Protein AF-A0A9W5TDX6-F1 (afdb_monomer_lite)

pLDDT: mean 72.33, std 21.01, range [27.22, 95.5]

Radius of gyration: 21.96 Å; chains: 1; bounding box: 60×48×50 Å

Organism: Babesia ovis (NCBI:txid5869)

Sequence (246 aa):
MTIFYPKSDKFLVGDTVKELEYADAVGKDVVVIIFTNGHVVGPQLAYNEAFDARRNGVRLFVVNRGGKSENFWTQLLGCHYSTCPNYISARTINPIVYLDLLVSRIVSKSARDAVCLEKWTEYVPNQVPSDVKIMTSTLESFKTLVKESIDERNNRGRTCDEQLKNVQSRQIMCYKEGCNPTVYSRTTFPELLSKKSDAQSGTSDNVREATGAEEDRNEREESLPADSEQAEKYLRDLEAKLDVVS

Structure (mmCIF, N/CA/C/O backbone):
data_AF-A0A9W5TDX6-F1
#
_entry.id   AF-A0A9W5TDX6-F1
#
loop_
_atom_site.group_PDB
_atom_site.id
_atom_site.type_symbol
_atom_site.label_atom_id
_atom_site.label_alt_id
_atom_site.label_comp_id
_atom_site.label_asym_id
_atom_site.label_entity_id
_atom_site.label_seq_id
_atom_site.pdbx_PDB_ins_code
_atom_site.Cartn_x
_atom_site.Cartn_y
_atom_site.Cartn_z
_atom_site.occupancy
_atom_site.B_iso_or_equiv
_atom_site.auth_seq_id
_atom_site.auth_comp_id
_atom_site.auth_asym_id
_atom_site.auth_atom_id
_atom_site.pdbx_PDB_model_num
ATOM 1 N N . MET A 1 1 ? -4.521 8.224 -14.334 1.00 44.94 1 MET A N 1
ATOM 2 C CA . MET A 1 1 ? -3.601 7.076 -14.454 1.00 44.94 1 MET A CA 1
ATOM 3 C C . MET A 1 1 ? -4.479 5.867 -14.674 1.00 44.94 1 MET A C 1
ATOM 5 O O . MET A 1 1 ? -5.220 5.531 -13.765 1.00 44.94 1 MET A O 1
ATOM 9 N N . THR A 1 2 ? -4.477 5.305 -15.877 1.00 40.41 2 THR A N 1
ATOM 10 C CA . THR A 1 2 ? -5.228 4.082 -16.186 1.00 40.41 2 THR A CA 1
ATOM 11 C C . THR A 1 2 ? -4.202 2.972 -16.285 1.00 40.41 2 THR A C 1
ATOM 13 O O . THR A 1 2 ? -3.283 3.078 -17.097 1.00 40.41 2 THR A O 1
ATOM 16 N N . ILE A 1 3 ? -4.287 1.968 -15.417 1.00 51.25 3 ILE A N 1
ATOM 17 C CA . ILE A 1 3 ? -3.327 0.869 -15.420 1.00 51.25 3 ILE A CA 1
ATOM 18 C C . ILE A 1 3 ? -3.892 -0.231 -16.321 1.00 51.25 3 ILE A C 1
ATOM 20 O O . ILE A 1 3 ? -4.970 -0.759 -16.071 1.00 51.25 3 ILE A O 1
ATOM 24 N N . PHE A 1 4 ? -3.186 -0.550 -17.407 1.00 53.44 4 PHE A N 1
ATOM 25 C CA . PHE A 1 4 ? -3.556 -1.658 -18.288 1.00 53.44 4 PHE A CA 1
ATOM 26 C C . PHE A 1 4 ? -2.935 -2.950 -17.756 1.00 53.44 4 PHE A C 1
ATOM 28 O O . PHE A 1 4 ? -1.723 -3.144 -17.833 1.00 53.44 4 PHE A O 1
ATOM 35 N N . TYR A 1 5 ? -3.769 -3.830 -17.203 1.00 54.12 5 TYR A N 1
ATOM 36 C CA . TYR A 1 5 ? -3.339 -5.133 -16.705 1.00 54.12 5 TYR A CA 1
ATOM 37 C C . TYR A 1 5 ? -3.540 -6.226 -17.763 1.00 54.12 5 TYR A C 1
ATOM 39 O O . TYR A 1 5 ? -4.615 -6.298 -18.368 1.00 54.12 5 TYR A O 1
ATOM 47 N N . PRO A 1 6 ? -2.572 -7.138 -17.962 1.00 58.53 6 PRO A N 1
ATOM 48 C CA . PRO A 1 6 ? -2.839 -8.389 -18.661 1.00 58.53 6 PRO A CA 1
ATOM 49 C C . PRO A 1 6 ? -3.927 -9.162 -17.897 1.00 58.53 6 PRO A C 1
ATOM 51 O O . PRO A 1 6 ? -3.806 -9.333 -16.685 1.00 58.53 6 PRO A O 1
ATOM 54 N N . LYS A 1 7 ? -4.969 -9.653 -18.589 1.00 64.19 7 LYS A N 1
ATOM 55 C CA . LYS A 1 7 ? -6.131 -10.337 -17.971 1.00 64.19 7 LYS A CA 1
ATOM 56 C C . LYS A 1 7 ? -6.903 -9.447 -16.980 1.00 64.19 7 LYS A C 1
ATOM 58 O O . LYS A 1 7 ? -7.262 -9.887 -15.887 1.00 64.19 7 LYS A O 1
ATOM 63 N N . SER A 1 8 ? -7.129 -8.185 -17.351 1.00 63.88 8 SER A N 1
ATOM 64 C CA . SER A 1 8 ? -7.875 -7.205 -16.547 1.00 63.88 8 SER A CA 1
ATOM 65 C C . SER A 1 8 ? -9.280 -7.675 -16.148 1.00 63.88 8 SER A C 1
ATOM 67 O O . SER A 1 8 ? -9.777 -7.280 -15.099 1.00 63.88 8 SER A O 1
ATOM 69 N N . ASP A 1 9 ? -9.888 -8.574 -16.923 1.00 71.50 9 ASP A N 1
ATOM 70 C CA . ASP A 1 9 ? -11.174 -9.223 -16.649 1.00 71.50 9 ASP A CA 1
ATOM 71 C C . ASP A 1 9 ? -11.176 -10.082 -15.375 1.00 71.50 9 ASP A C 1
ATOM 73 O O . ASP A 1 9 ? -12.228 -10.319 -14.784 1.00 71.50 9 ASP A O 1
ATOM 77 N N . LYS A 1 10 ? -10.002 -10.542 -14.931 1.00 75.06 10 LYS A N 1
ATOM 78 C CA . LYS A 1 10 ? -9.846 -11.382 -13.735 1.00 75.06 10 LYS A CA 1
ATOM 79 C C . LYS A 1 10 ? -9.486 -10.593 -12.479 1.00 75.06 10 LYS A C 1
ATOM 81 O O . LYS A 1 10 ? -9.377 -11.191 -11.409 1.00 75.06 10 LYS A O 1
ATOM 86 N N . PHE A 1 11 ? -9.274 -9.283 -12.595 1.00 77.75 11 PHE A N 1
ATOM 87 C CA . PHE A 1 11 ? -8.942 -8.442 -11.452 1.00 77.75 11 PHE A CA 1
ATOM 88 C C . PHE A 1 11 ? -10.180 -8.206 -10.589 1.00 77.75 11 PHE A C 1
ATOM 90 O O . PHE A 1 11 ? -11.252 -7.845 -11.071 1.00 77.75 11 PHE A O 1
ATOM 97 N N . LEU A 1 12 ? -10.015 -8.374 -9.281 1.00 76.25 12 LEU A N 1
ATOM 98 C CA . LEU 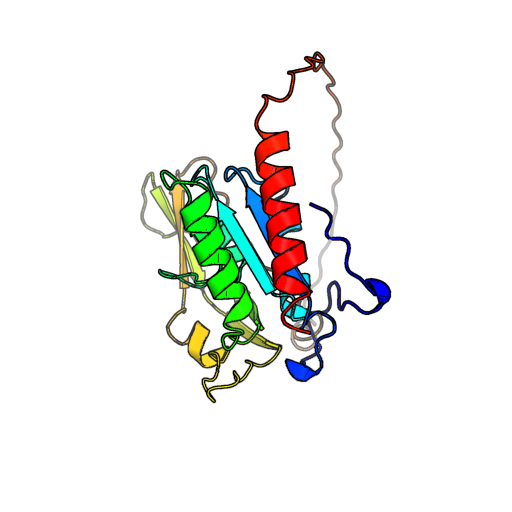A 1 12 ? -11.031 -8.069 -8.283 1.00 76.25 12 LEU A CA 1
ATOM 99 C C . LEU A 1 12 ? -11.096 -6.556 -8.049 1.00 76.25 12 LEU A C 1
ATOM 101 O O . LEU A 1 12 ? -10.574 -6.061 -7.052 1.00 76.25 12 LEU A O 1
ATOM 105 N N . VAL A 1 13 ? -11.686 -5.826 -8.994 1.00 80.25 13 VAL A N 1
ATOM 106 C CA . VAL A 1 13 ? -11.896 -4.375 -8.901 1.00 80.25 13 VAL A CA 1
ATOM 107 C C . VAL A 1 13 ? -13.097 -4.101 -8.002 1.00 80.25 13 VAL A C 1
ATOM 109 O O . VAL A 1 13 ? -14.194 -4.587 -8.266 1.00 80.25 13 VAL A O 1
ATOM 112 N N . GLY A 1 14 ? -12.913 -3.330 -6.929 1.00 76.56 14 GLY A N 1
ATOM 113 C CA . GLY A 1 14 ? -14.031 -2.960 -6.050 1.00 76.56 14 GLY A CA 1
ATOM 114 C C . GLY A 1 14 ? -14.472 -4.024 -5.055 1.00 76.56 14 GLY A C 1
ATOM 115 O O . GLY A 1 14 ? -15.331 -3.746 -4.222 1.00 76.56 14 GLY A O 1
ATOM 116 N N . ASP A 1 15 ? -13.875 -5.211 -5.082 1.00 81.38 15 ASP A N 1
ATOM 117 C CA . ASP A 1 15 ? -14.170 -6.250 -4.105 1.00 81.38 15 ASP A CA 1
ATOM 118 C C . ASP A 1 15 ? -13.472 -5.927 -2.777 1.00 81.38 15 ASP A C 1
ATOM 120 O O . ASP A 1 15 ? -12.251 -5.805 -2.697 1.00 81.38 15 ASP A O 1
ATOM 124 N N . THR A 1 16 ? -14.253 -5.786 -1.716 1.00 82.06 16 THR A N 1
ATOM 125 C CA . THR A 1 16 ? -13.768 -5.525 -0.355 1.00 82.06 16 THR A CA 1
ATOM 126 C C . THR A 1 16 ? -14.044 -6.691 0.594 1.00 82.06 16 THR A C 1
ATOM 128 O O . THR A 1 16 ? -13.826 -6.585 1.801 1.00 82.06 16 THR A O 1
ATOM 131 N N . VAL A 1 17 ? -14.524 -7.822 0.070 1.00 83.12 17 VAL A N 1
ATOM 132 C CA . VAL A 1 17 ? -15.060 -8.927 0.866 1.00 83.12 17 VAL A CA 1
ATOM 133 C C . VAL A 1 17 ? -14.172 -10.158 0.782 1.00 83.12 17 VAL A C 1
ATOM 135 O O . VAL A 1 17 ? -13.872 -10.739 1.824 1.00 83.12 17 VAL A O 1
ATOM 138 N N . LYS A 1 18 ? -13.740 -10.572 -0.412 1.00 86.56 18 LYS A N 1
ATOM 139 C CA . LYS A 1 18 ? -13.008 -11.839 -0.567 1.00 86.56 18 LYS A CA 1
ATOM 140 C C . LYS A 1 18 ? -11.616 -11.766 0.071 1.00 86.56 18 LYS A C 1
ATOM 142 O O . LYS A 1 18 ? -10.882 -10.805 -0.156 1.00 86.56 18 LYS A O 1
ATOM 147 N N . GLU A 1 19 ? -11.260 -12.778 0.848 1.00 91.75 19 GLU A N 1
ATOM 148 C CA . GLU A 1 19 ? -9.895 -12.983 1.337 1.00 91.75 19 GLU A CA 1
ATOM 149 C C . GLU A 1 19 ? -9.141 -13.886 0.354 1.00 91.75 19 GLU A C 1
ATOM 151 O O . GLU A 1 19 ? -9.725 -14.818 -0.205 1.00 91.75 19 GLU A O 1
ATOM 156 N N . LEU A 1 20 ? -7.866 -13.586 0.111 1.00 92.06 20 LEU A N 1
ATOM 157 C CA . LEU A 1 20 ? -7.008 -14.319 -0.815 1.00 92.06 20 LEU A CA 1
ATOM 158 C C . LEU A 1 20 ? -5.695 -14.728 -0.151 1.00 92.06 20 LEU A C 1
ATOM 160 O O . LEU A 1 20 ? -5.071 -13.941 0.564 1.00 92.06 20 LEU A O 1
ATOM 164 N N . GLU A 1 21 ? -5.220 -15.925 -0.480 1.00 93.19 21 GLU A N 1
ATOM 165 C CA . GLU A 1 21 ? -3.803 -16.245 -0.337 1.00 93.19 21 GLU A CA 1
ATOM 166 C C . GLU A 1 21 ? -3.007 -15.465 -1.389 1.00 93.19 21 GLU A C 1
ATOM 168 O O . GLU A 1 21 ? -3.434 -15.333 -2.540 1.00 93.19 21 GLU A O 1
ATOM 173 N N . TYR A 1 22 ? -1.822 -14.968 -1.029 1.00 90.62 22 TYR A N 1
ATOM 174 C CA . TYR A 1 22 ? -0.983 -14.219 -1.970 1.00 90.62 22 TYR A CA 1
ATOM 175 C C . TYR A 1 22 ? -0.629 -15.044 -3.223 1.00 90.62 22 TYR A C 1
ATOM 177 O O . TYR A 1 22 ? -0.576 -14.517 -4.335 1.00 90.62 22 TYR A O 1
ATOM 185 N N . ALA A 1 23 ? -0.428 -16.355 -3.055 1.00 89.62 23 ALA A N 1
ATOM 186 C CA . ALA A 1 23 ? -0.115 -17.275 -4.147 1.00 89.62 23 ALA A CA 1
ATOM 187 C C . ALA A 1 23 ? -1.234 -17.382 -5.201 1.00 89.62 23 ALA A C 1
ATOM 189 O O . ALA A 1 23 ? -0.938 -17.702 -6.357 1.00 89.62 23 ALA A O 1
ATOM 190 N N . ASP A 1 24 ? -2.476 -17.064 -4.829 1.00 90.94 24 ASP A N 1
ATOM 191 C CA . ASP A 1 24 ? -3.658 -17.141 -5.694 1.00 90.94 24 ASP A CA 1
ATOM 192 C C . ASP A 1 24 ? -4.019 -15.790 -6.333 1.00 90.94 24 ASP A C 1
ATOM 194 O O . ASP A 1 24 ? -4.950 -15.697 -7.137 1.00 90.94 24 ASP A O 1
ATOM 198 N N . ALA A 1 25 ? -3.289 -14.723 -5.997 1.00 90.94 25 ALA A N 1
ATOM 199 C CA . ALA A 1 25 ? -3.548 -13.389 -6.515 1.00 90.94 25 ALA A CA 1
ATOM 200 C C . ALA A 1 25 ? -3.140 -13.271 -7.998 1.00 90.94 25 ALA A C 1
ATOM 202 O O . ALA A 1 25 ? -2.011 -13.579 -8.385 1.00 90.94 25 ALA A O 1
ATOM 203 N N . VAL A 1 26 ? -4.059 -12.788 -8.842 1.00 91.00 26 VAL A N 1
ATOM 204 C CA . VAL A 1 26 ? -3.910 -12.751 -10.314 1.00 91.00 26 VAL A CA 1
ATOM 205 C C . VAL A 1 26 ? -2.721 -11.902 -10.773 1.00 91.00 26 VAL A C 1
ATOM 207 O O . VAL A 1 26 ? -2.062 -12.224 -11.758 1.00 91.00 26 VAL A O 1
ATOM 210 N N . GLY A 1 27 ? -2.439 -10.821 -10.054 1.00 88.75 27 GLY A N 1
ATOM 211 C CA . GLY A 1 27 ? -1.369 -9.871 -10.323 1.00 88.75 27 GLY A CA 1
ATOM 212 C C . GLY A 1 27 ? -0.087 -10.117 -9.526 1.00 88.75 27 GLY A C 1
ATOM 213 O O . GLY A 1 27 ? 0.761 -9.230 -9.519 1.00 88.75 27 GLY A O 1
ATOM 214 N N . LYS A 1 28 ? 0.089 -11.271 -8.859 1.00 90.00 28 LYS A N 1
ATOM 215 C CA . LYS A 1 28 ? 1.272 -11.556 -8.012 1.00 90.00 28 LYS A CA 1
ATOM 216 C C . LYS A 1 28 ? 2.619 -11.366 -8.728 1.00 90.00 28 LYS A C 1
ATOM 218 O O . LYS A 1 28 ? 3.590 -10.917 -8.110 1.00 90.00 28 LYS A O 1
ATOM 223 N N . ASP A 1 29 ? 2.643 -11.645 -10.031 1.00 87.75 29 ASP A N 1
ATOM 224 C CA . ASP A 1 29 ? 3.818 -11.540 -10.906 1.00 87.75 29 ASP A CA 1
ATOM 225 C C . ASP A 1 29 ? 3.874 -10.206 -11.676 1.00 87.75 29 ASP A C 1
ATOM 227 O O . ASP A 1 29 ? 4.776 -9.976 -12.478 1.00 87.75 29 ASP A O 1
ATOM 231 N N . VAL A 1 30 ? 2.920 -9.301 -11.438 1.00 89.56 30 VAL A N 1
ATOM 232 C CA . VAL A 1 30 ? 2.855 -7.993 -12.097 1.00 89.56 30 VAL A CA 1
ATOM 233 C C . VAL A 1 30 ? 3.573 -6.950 -11.248 1.00 89.56 30 VAL A C 1
ATOM 235 O O . VAL A 1 30 ? 3.298 -6.783 -10.055 1.00 89.56 30 VAL A O 1
ATOM 238 N N . VAL A 1 31 ? 4.468 -6.203 -11.890 1.00 90.00 31 VAL A N 1
ATOM 239 C CA . VAL A 1 31 ? 5.186 -5.074 -11.297 1.00 90.00 31 VAL A CA 1
ATOM 240 C C . VAL A 1 31 ? 4.808 -3.798 -12.041 1.00 90.00 31 VAL A C 1
ATOM 242 O O . VAL A 1 31 ? 4.886 -3.740 -13.263 1.00 90.00 31 VAL A O 1
ATOM 245 N N . VAL A 1 32 ? 4.415 -2.766 -11.299 1.00 91.75 32 VAL A N 1
ATOM 246 C CA . VAL A 1 32 ? 4.126 -1.428 -11.821 1.00 91.75 32 VAL A CA 1
ATOM 247 C C . VAL A 1 32 ? 5.100 -0.447 -11.192 1.00 91.75 32 VAL A C 1
ATOM 249 O O . VAL A 1 32 ? 5.216 -0.361 -9.969 1.00 91.75 32 VAL A O 1
ATOM 252 N N . ILE A 1 33 ? 5.784 0.315 -12.038 1.00 92.06 33 ILE A N 1
ATOM 253 C CA . ILE A 1 33 ? 6.750 1.331 -11.631 1.00 92.06 33 ILE A CA 1
ATOM 254 C C . ILE A 1 33 ? 6.192 2.694 -12.032 1.00 92.06 33 ILE A C 1
ATOM 256 O O . ILE A 1 33 ? 5.875 2.927 -13.196 1.00 92.06 33 ILE A O 1
ATOM 260 N N . ILE A 1 34 ? 6.073 3.597 -11.064 1.00 91.69 34 ILE A N 1
ATOM 261 C CA . ILE A 1 34 ? 5.516 4.935 -11.245 1.00 91.69 34 ILE A CA 1
ATOM 262 C C . ILE A 1 34 ? 6.647 5.952 -11.137 1.00 91.69 34 ILE A C 1
ATOM 264 O O . ILE A 1 34 ? 7.185 6.172 -10.053 1.00 91.69 34 ILE A O 1
ATOM 268 N N . PHE A 1 35 ? 6.971 6.615 -12.243 1.00 89.38 35 PHE A N 1
ATOM 269 C CA . PHE A 1 35 ? 7.841 7.790 -12.242 1.00 89.38 35 PHE A CA 1
ATOM 270 C C . PHE A 1 35 ? 6.983 9.051 -12.155 1.00 89.38 35 PHE A C 1
ATOM 272 O O . PHE A 1 35 ? 6.071 9.248 -12.955 1.00 89.38 35 PHE A O 1
ATOM 279 N N . THR A 1 36 ? 7.242 9.903 -11.162 1.00 89.81 36 THR A N 1
ATOM 280 C CA . THR A 1 36 ? 6.426 11.097 -10.909 1.00 89.81 36 THR A CA 1
ATOM 281 C C . THR A 1 36 ? 7.261 12.281 -10.427 1.00 89.81 36 THR A C 1
ATOM 283 O O . THR A 1 36 ? 8.300 12.130 -9.782 1.00 89.81 36 THR A O 1
ATOM 286 N N . ASN A 1 37 ? 6.781 13.491 -10.710 1.00 87.12 37 ASN A N 1
ATOM 287 C CA . ASN A 1 37 ? 7.280 14.737 -10.125 1.00 87.12 37 ASN A CA 1
ATOM 288 C C . ASN A 1 37 ? 6.574 15.089 -8.794 1.00 87.12 37 ASN A C 1
ATOM 290 O O . ASN A 1 37 ? 6.779 16.173 -8.252 1.00 87.12 37 ASN A O 1
ATOM 294 N N . GLY A 1 38 ? 5.722 14.201 -8.276 1.00 84.31 38 GLY A N 1
ATOM 295 C CA . GLY A 1 38 ? 5.012 14.373 -7.010 1.00 84.31 38 GLY A CA 1
ATOM 296 C C . GLY A 1 38 ? 3.627 15.015 -7.138 1.00 84.31 38 GLY A C 1
ATOM 297 O O . GLY A 1 38 ? 2.904 15.085 -6.141 1.00 84.31 38 GLY A O 1
ATOM 298 N N . HIS A 1 39 ? 3.228 15.455 -8.336 1.00 86.00 39 HIS A N 1
ATOM 299 C CA . HIS A 1 39 ? 1.875 15.945 -8.591 1.00 86.00 39 HIS A CA 1
ATOM 300 C C . HIS A 1 39 ? 0.885 14.785 -8.754 1.00 86.00 39 HIS A C 1
ATOM 302 O O . HIS A 1 39 ? 1.196 13.757 -9.354 1.00 86.00 39 HIS A O 1
ATOM 308 N N . VAL A 1 40 ? -0.320 14.965 -8.209 1.00 83.00 40 VAL A N 1
ATOM 309 C CA . VAL A 1 40 ? -1.387 13.961 -8.219 1.00 83.00 40 VAL A CA 1
ATOM 310 C C . VAL A 1 40 ? -2.676 14.631 -8.669 1.00 83.00 40 VAL A C 1
ATOM 312 O O . VAL A 1 40 ? -3.111 15.608 -8.063 1.00 83.00 40 VAL A O 1
ATOM 315 N N . VAL A 1 41 ? -3.292 14.094 -9.719 1.00 83.75 41 VAL A N 1
ATOM 316 C CA . VAL A 1 41 ? -4.619 14.503 -10.193 1.00 83.75 41 VAL A CA 1
ATOM 317 C C . VAL A 1 41 ? -5.606 13.400 -9.829 1.00 83.75 41 VAL A C 1
ATOM 319 O O . VAL A 1 41 ? -5.330 12.230 -10.085 1.00 83.75 41 VAL A O 1
ATOM 322 N N . GLY A 1 42 ? -6.738 13.758 -9.218 1.00 82.31 42 GLY A N 1
ATOM 323 C CA . GLY A 1 42 ? -7.741 12.786 -8.765 1.00 82.31 42 GLY A CA 1
ATOM 324 C C . GLY A 1 42 ? -7.190 11.794 -7.729 1.00 82.31 42 GLY A C 1
ATOM 325 O O . GLY A 1 42 ? -7.216 10.586 -7.964 1.00 82.31 42 GLY A O 1
ATOM 326 N N . PRO A 1 43 ? -6.669 12.265 -6.585 1.00 82.94 43 PRO A N 1
ATOM 327 C CA . PRO A 1 43 ? -5.904 11.423 -5.670 1.00 82.94 43 PRO A CA 1
ATOM 328 C C . PRO A 1 43 ? -6.719 10.282 -5.039 1.00 82.94 43 PRO A C 1
ATOM 330 O O . PRO A 1 43 ? -6.177 9.197 -4.846 1.00 82.94 43 PRO A O 1
ATOM 333 N N . GLN A 1 44 ? -8.024 10.465 -4.805 1.00 82.44 44 GLN A N 1
ATOM 334 C CA . GLN A 1 44 ? -8.893 9.380 -4.329 1.00 82.44 44 GLN A CA 1
ATOM 335 C C . GLN A 1 44 ? -9.039 8.261 -5.368 1.00 82.44 44 GLN A C 1
ATOM 337 O O . GLN A 1 44 ? -8.986 7.087 -5.014 1.00 82.44 44 GLN A O 1
ATOM 342 N N . LEU A 1 45 ? -9.191 8.613 -6.648 1.00 84.56 45 LEU A N 1
ATOM 343 C CA . LEU A 1 45 ? -9.270 7.631 -7.728 1.00 84.56 45 LEU A CA 1
ATOM 344 C C . LEU A 1 45 ? -7.954 6.855 -7.844 1.00 84.56 45 LEU A C 1
ATOM 346 O O . LEU A 1 45 ? -7.968 5.630 -7.870 1.00 84.56 45 LEU A O 1
ATOM 350 N N . ALA A 1 46 ? -6.821 7.562 -7.835 1.00 88.44 46 ALA A N 1
ATOM 351 C CA . ALA A 1 46 ? -5.498 6.942 -7.883 1.00 88.44 46 ALA A CA 1
ATOM 352 C C . ALA A 1 46 ? -5.235 6.021 -6.679 1.00 88.44 46 ALA A C 1
ATOM 354 O O . ALA A 1 46 ? -4.653 4.949 -6.837 1.00 88.44 46 ALA A O 1
ATOM 355 N N . TYR A 1 47 ? -5.686 6.412 -5.485 1.00 88.44 47 TYR A N 1
ATOM 356 C CA . TYR A 1 47 ? -5.603 5.569 -4.297 1.00 88.44 47 TYR A CA 1
ATOM 357 C C . TYR A 1 47 ? -6.463 4.305 -4.423 1.00 88.44 47 TYR A C 1
ATOM 359 O O . TYR A 1 47 ? -5.976 3.215 -4.130 1.00 88.44 47 TYR A O 1
ATOM 367 N N . ASN A 1 48 ? -7.715 4.434 -4.874 1.00 86.94 48 ASN A N 1
ATOM 368 C CA . ASN A 1 48 ? -8.619 3.296 -5.055 1.00 86.94 48 ASN A CA 1
ATOM 369 C C . ASN A 1 48 ? -8.064 2.295 -6.078 1.00 86.94 48 ASN A C 1
ATOM 371 O O . ASN A 1 48 ? -8.027 1.100 -5.798 1.00 86.94 48 ASN A O 1
ATOM 375 N N . GLU A 1 49 ? -7.558 2.789 -7.209 1.00 88.12 49 GLU A N 1
ATOM 376 C CA . GLU A 1 49 ? -6.934 1.965 -8.249 1.00 88.12 49 GLU A CA 1
ATOM 377 C C . GLU A 1 49 ? -5.707 1.220 -7.705 1.00 88.12 49 GLU A C 1
ATOM 379 O O . GLU A 1 49 ? -5.553 0.013 -7.879 1.00 88.12 49 GLU A O 1
ATOM 384 N N . ALA A 1 50 ? -4.836 1.921 -6.976 1.00 91.06 50 ALA A N 1
ATOM 385 C CA . ALA A 1 50 ? -3.660 1.311 -6.369 1.00 91.06 50 ALA A CA 1
ATOM 386 C C . ALA A 1 50 ? -4.020 0.298 -5.274 1.00 91.06 50 ALA A C 1
ATOM 388 O O . ALA A 1 50 ? -3.314 -0.696 -5.090 1.00 91.06 50 ALA A O 1
ATOM 389 N N . PHE A 1 51 ? -5.106 0.531 -4.536 1.00 91.12 51 PHE A N 1
ATOM 390 C CA . PHE A 1 51 ? -5.631 -0.435 -3.581 1.00 91.12 51 PHE A CA 1
ATOM 391 C C . PHE A 1 51 ? -6.104 -1.707 -4.292 1.00 91.12 51 PHE A C 1
ATOM 393 O O . PHE A 1 51 ? -5.714 -2.799 -3.882 1.00 91.12 51 PHE A O 1
ATOM 400 N N . ASP A 1 52 ? -6.879 -1.575 -5.373 1.00 90.38 52 ASP A N 1
ATOM 401 C CA . ASP A 1 52 ? -7.307 -2.706 -6.204 1.00 90.38 52 ASP A CA 1
ATOM 402 C C . ASP A 1 52 ? -6.103 -3.460 -6.779 1.00 90.38 52 ASP A C 1
ATOM 404 O O . ASP A 1 52 ? -6.038 -4.687 -6.698 1.00 90.38 52 ASP A O 1
ATOM 408 N N . ALA A 1 53 ? -5.087 -2.747 -7.262 1.00 91.69 53 ALA A N 1
ATOM 409 C CA . ALA A 1 53 ? -3.842 -3.346 -7.727 1.00 91.69 53 ALA A CA 1
ATOM 410 C C . ALA A 1 53 ? -3.182 -4.204 -6.635 1.00 91.69 53 ALA A C 1
ATOM 412 O O . ALA A 1 53 ? -2.904 -5.387 -6.845 1.00 91.69 53 ALA A O 1
ATOM 413 N N . ARG A 1 54 ? -2.973 -3.632 -5.440 1.00 92.38 54 ARG A N 1
ATOM 414 C CA . ARG A 1 54 ? -2.350 -4.334 -4.307 1.00 92.38 54 ARG A CA 1
ATOM 415 C C . ARG A 1 54 ? -3.175 -5.536 -3.864 1.00 92.38 54 ARG A C 1
ATOM 417 O O . ARG A 1 54 ? -2.610 -6.603 -3.642 1.00 92.38 54 ARG A O 1
ATOM 424 N N . ARG A 1 55 ? -4.502 -5.396 -3.800 1.00 91.06 55 ARG A N 1
ATOM 425 C CA . ARG A 1 55 ? -5.435 -6.498 -3.523 1.00 91.06 55 ARG A CA 1
ATOM 426 C C . ARG A 1 55 ? -5.295 -7.641 -4.528 1.00 91.06 55 ARG A C 1
ATOM 428 O O . ARG A 1 55 ? -5.449 -8.802 -4.172 1.00 91.06 55 ARG A O 1
ATOM 435 N N . ASN A 1 56 ? -4.996 -7.328 -5.778 1.00 91.31 56 ASN A N 1
ATOM 436 C CA . ASN A 1 56 ? -4.750 -8.337 -6.798 1.00 91.31 56 ASN A CA 1
ATOM 437 C C . ASN A 1 56 ? -3.302 -8.850 -6.783 1.00 91.31 56 ASN A C 1
ATOM 439 O O . ASN A 1 56 ? -2.918 -9.592 -7.677 1.00 91.31 56 ASN A O 1
ATOM 443 N N . GLY A 1 57 ? -2.494 -8.506 -5.779 1.00 90.62 57 GLY A N 1
ATOM 444 C CA . GLY A 1 57 ? -1.113 -8.965 -5.643 1.00 90.62 57 GLY A CA 1
ATOM 445 C C . GLY A 1 57 ? -0.108 -8.182 -6.486 1.00 90.62 57 GLY A C 1
ATOM 446 O O . GLY A 1 57 ? 1.061 -8.556 -6.518 1.00 90.62 57 GLY A O 1
ATOM 447 N N . VAL A 1 58 ? -0.507 -7.088 -7.140 1.00 91.88 58 VAL A N 1
ATOM 448 C CA . VAL A 1 58 ? 0.407 -6.262 -7.945 1.00 91.88 58 VAL A CA 1
ATOM 449 C C . VAL A 1 58 ? 1.445 -5.588 -7.052 1.00 91.88 58 VAL A C 1
ATOM 451 O O . VAL A 1 58 ? 1.118 -5.019 -6.006 1.00 91.88 58 VAL A O 1
ATOM 454 N N . ARG A 1 59 ? 2.710 -5.603 -7.484 1.00 91.12 59 ARG A N 1
ATOM 455 C CA . ARG A 1 59 ? 3.788 -4.863 -6.821 1.00 91.12 59 ARG A CA 1
ATOM 456 C C . ARG A 1 59 ? 3.877 -3.455 -7.380 1.00 91.12 59 ARG A C 1
ATOM 458 O O . ARG A 1 59 ? 4.178 -3.277 -8.555 1.00 91.12 59 ARG A O 1
ATOM 465 N N . LEU A 1 60 ? 3.656 -2.458 -6.535 1.00 93.06 60 LEU A N 1
ATOM 466 C CA . LEU A 1 60 ? 3.781 -1.055 -6.912 1.00 93.06 60 LEU A CA 1
ATOM 467 C C . LEU A 1 60 ? 5.123 -0.500 -6.430 1.00 93.06 60 LEU A C 1
ATOM 469 O O . LEU A 1 60 ? 5.507 -0.749 -5.289 1.00 93.06 60 LEU A O 1
ATOM 473 N N . PHE A 1 61 ? 5.789 0.283 -7.273 1.00 92.69 61 PHE A N 1
ATOM 474 C CA . PHE A 1 61 ? 6.956 1.099 -6.941 1.00 92.69 61 PHE A CA 1
ATOM 475 C C . PHE A 1 61 ? 6.711 2.550 -7.340 1.00 92.69 61 PHE A C 1
ATOM 477 O O . PHE A 1 61 ? 6.097 2.811 -8.372 1.00 92.69 61 PHE A O 1
ATOM 484 N N . VAL A 1 62 ? 7.220 3.498 -6.554 1.00 92.19 62 VAL A N 1
ATOM 485 C CA . VAL A 1 62 ? 7.142 4.931 -6.867 1.00 92.19 62 VAL A CA 1
ATOM 486 C C . VAL A 1 62 ? 8.529 5.555 -6.793 1.00 92.19 62 VAL A C 1
ATOM 488 O O . VAL A 1 62 ? 9.185 5.501 -5.755 1.00 92.19 62 VAL A O 1
ATOM 491 N N . VAL A 1 63 ? 8.935 6.214 -7.874 1.00 91.06 63 VAL A N 1
ATOM 492 C CA . VAL A 1 63 ? 10.108 7.087 -7.951 1.00 91.06 63 VAL A CA 1
ATOM 493 C C . VAL A 1 63 ? 9.613 8.530 -8.052 1.00 91.06 63 VAL A C 1
ATOM 495 O O . VAL A 1 63 ? 9.098 8.955 -9.087 1.00 91.06 63 VAL A O 1
ATOM 498 N N . ASN A 1 64 ? 9.743 9.287 -6.961 1.00 90.12 64 ASN A N 1
ATOM 499 C CA . ASN A 1 64 ? 9.265 10.665 -6.854 1.00 90.12 64 ASN A CA 1
ATOM 500 C C . ASN A 1 64 ? 10.428 11.662 -6.930 1.00 90.12 64 ASN A C 1
ATOM 502 O O . ASN A 1 64 ? 11.147 11.864 -5.950 1.00 90.12 64 ASN A O 1
ATOM 506 N N . ARG A 1 65 ? 10.592 12.322 -8.081 1.00 83.50 65 ARG A N 1
ATOM 507 C CA . ARG A 1 65 ? 11.655 13.315 -8.321 1.00 83.50 65 ARG A CA 1
ATOM 508 C C . ARG A 1 65 ? 11.389 14.658 -7.639 1.00 83.50 65 ARG A C 1
ATOM 510 O O . ARG A 1 65 ? 12.329 15.329 -7.231 1.00 83.50 65 ARG A O 1
ATOM 517 N N . GLY A 1 66 ? 10.126 15.062 -7.499 1.00 73.19 66 GLY A N 1
ATOM 518 C CA . GLY A 1 66 ? 9.786 16.389 -6.970 1.00 73.19 66 GLY A CA 1
ATOM 519 C C . GLY A 1 66 ? 9.581 16.433 -5.459 1.00 73.19 66 GLY A C 1
ATOM 520 O O . GLY A 1 66 ? 9.467 17.518 -4.894 1.00 73.19 66 GLY A O 1
ATOM 521 N N . GLY A 1 67 ? 9.496 15.281 -4.788 1.00 71.69 67 GLY A N 1
ATOM 522 C CA . GLY A 1 67 ? 9.353 15.202 -3.333 1.00 71.69 67 GLY A CA 1
ATOM 523 C C . GLY A 1 67 ? 8.012 15.693 -2.775 1.00 71.69 67 GLY A C 1
ATOM 524 O O . GLY A 1 67 ? 7.713 15.505 -1.599 1.00 71.69 67 GLY A O 1
ATOM 525 N N . LYS A 1 68 ? 7.168 16.309 -3.602 1.00 79.50 68 LYS A N 1
ATOM 526 C CA . LYS A 1 68 ? 5.814 16.702 -3.219 1.00 79.50 68 LYS A CA 1
ATOM 527 C C . LYS A 1 68 ? 4.967 15.457 -2.955 1.00 79.50 68 LYS A C 1
ATOM 529 O O . LYS A 1 68 ? 5.191 14.405 -3.558 1.00 79.50 68 LYS A O 1
ATOM 534 N N . SER A 1 69 ? 3.992 15.597 -2.059 1.00 81.94 69 SER A N 1
ATOM 535 C CA . SER A 1 69 ? 2.977 14.570 -1.783 1.00 81.94 69 SER A CA 1
ATOM 536 C C . SER A 1 69 ? 3.548 13.211 -1.345 1.00 81.94 69 SER A C 1
ATOM 538 O O . SER A 1 69 ? 2.948 12.174 -1.596 1.00 81.94 69 SER A O 1
ATOM 540 N N . GLU A 1 70 ? 4.705 13.187 -0.681 1.00 84.56 70 GLU A N 1
ATOM 541 C CA . GLU A 1 70 ? 5.353 11.953 -0.207 1.00 84.56 70 GLU A CA 1
ATOM 542 C C . GLU A 1 70 ? 4.435 11.094 0.676 1.00 84.56 70 GLU A C 1
ATOM 544 O O . GLU A 1 70 ? 4.356 9.877 0.501 1.00 84.56 70 GLU A O 1
ATOM 549 N N . ASN A 1 71 ? 3.646 11.735 1.540 1.00 82.50 71 ASN A N 1
ATOM 550 C CA . ASN A 1 71 ? 2.643 11.051 2.357 1.00 82.50 71 ASN A CA 1
ATOM 551 C C . ASN A 1 71 ? 1.584 10.344 1.499 1.00 82.50 71 ASN A C 1
ATOM 553 O O . ASN A 1 71 ? 1.188 9.229 1.815 1.00 82.50 71 ASN A O 1
ATOM 557 N N . PHE A 1 72 ? 1.154 10.951 0.388 1.00 86.19 72 PHE A N 1
ATOM 558 C CA . PHE A 1 72 ? 0.214 10.309 -0.532 1.00 86.19 72 PHE A CA 1
ATOM 559 C C . PHE A 1 72 ? 0.844 9.091 -1.206 1.00 86.19 72 PHE A C 1
ATOM 561 O O . PHE A 1 72 ? 0.248 8.022 -1.218 1.00 86.19 72 PHE A O 1
ATOM 568 N N . TRP A 1 73 ? 2.055 9.229 -1.749 1.00 89.12 73 TRP A N 1
ATOM 569 C CA . TRP A 1 73 ? 2.702 8.141 -2.485 1.00 89.12 73 TRP A CA 1
ATOM 570 C C . TRP A 1 73 ? 3.049 6.951 -1.593 1.00 89.12 73 TRP A C 1
ATOM 572 O O . TRP A 1 73 ? 2.901 5.805 -2.005 1.00 89.12 73 TRP A O 1
ATOM 582 N N . THR A 1 74 ? 3.457 7.207 -0.353 1.00 88.12 74 THR A N 1
ATOM 583 C CA . THR A 1 74 ? 3.685 6.145 0.635 1.00 88.12 74 THR A CA 1
ATOM 584 C C . THR A 1 74 ? 2.374 5.473 1.059 1.00 88.12 74 THR A C 1
ATOM 586 O O . THR A 1 74 ? 2.326 4.245 1.117 1.00 88.12 74 THR A O 1
ATOM 589 N N . GLN A 1 75 ? 1.282 6.229 1.242 1.00 86.38 75 GLN A N 1
ATOM 590 C CA . GLN A 1 75 ? -0.056 5.662 1.477 1.00 86.38 75 GLN A CA 1
ATOM 591 C C . GLN A 1 75 ? -0.568 4.837 0.288 1.00 86.38 75 GLN A C 1
ATOM 593 O O . GLN A 1 75 ? -1.135 3.763 0.483 1.00 86.38 75 GLN A O 1
ATOM 598 N N . LEU A 1 76 ? -0.346 5.305 -0.942 1.00 90.75 76 LEU A N 1
ATOM 599 C CA . LEU A 1 76 ? -0.724 4.614 -2.176 1.00 90.75 76 LEU A CA 1
ATOM 600 C C . LEU A 1 76 ? -0.072 3.227 -2.259 1.00 90.75 76 LEU A C 1
ATOM 602 O O . LEU A 1 76 ? -0.717 2.249 -2.642 1.00 90.75 76 LEU A O 1
ATOM 606 N N . LEU A 1 77 ? 1.188 3.137 -1.829 1.00 91.25 77 LEU A N 1
ATOM 607 C CA . LEU A 1 77 ? 1.951 1.894 -1.730 1.00 91.25 77 LEU A CA 1
ATOM 608 C C . LEU A 1 77 ? 1.519 0.988 -0.562 1.00 91.25 77 LEU A C 1
ATOM 610 O O . LEU A 1 77 ? 1.973 -0.152 -0.492 1.00 91.25 77 LEU A O 1
ATOM 614 N N . GLY A 1 78 ? 0.637 1.454 0.328 1.00 87.50 78 GLY A N 1
ATOM 615 C CA . GLY A 1 78 ? 0.183 0.707 1.504 1.00 87.50 78 GLY A CA 1
ATOM 616 C C . GLY A 1 78 ? 1.104 0.801 2.716 1.00 87.50 78 GLY A C 1
ATOM 617 O O . GLY A 1 78 ? 1.016 -0.029 3.611 1.00 87.50 78 GLY A O 1
ATOM 618 N N . CYS A 1 79 ? 2.010 1.776 2.753 1.00 85.12 79 CYS A N 1
ATOM 619 C CA . CYS A 1 79 ? 2.954 1.926 3.851 1.00 85.12 79 CYS A CA 1
ATOM 620 C C . CYS A 1 79 ? 2.349 2.758 4.998 1.00 85.12 79 CYS A C 1
ATOM 622 O O . CYS A 1 79 ? 1.882 3.877 4.781 1.00 85.12 79 CYS A O 1
ATOM 624 N N . HIS A 1 80 ? 2.437 2.249 6.233 1.00 70.94 80 HIS A N 1
ATOM 625 C CA . HIS A 1 80 ? 2.113 2.984 7.461 1.00 70.94 80 HIS A CA 1
ATOM 626 C C . HIS A 1 80 ? 3.405 3.391 8.192 1.00 70.94 80 HIS A C 1
ATOM 628 O O . HIS A 1 80 ? 3.987 2.594 8.917 1.00 70.94 80 HIS A O 1
ATOM 634 N N . TYR A 1 81 ? 3.817 4.651 8.009 1.00 57.62 81 TYR A N 1
ATOM 635 C CA . TYR A 1 81 ? 4.883 5.362 8.738 1.00 57.62 81 TYR A CA 1
ATOM 636 C C . TYR A 1 81 ? 6.358 4.924 8.538 1.00 57.62 81 TYR A C 1
ATOM 638 O O . TYR A 1 81 ? 6.705 3.758 8.395 1.00 57.62 81 TYR A O 1
ATOM 646 N N . SER A 1 82 ? 7.213 5.961 8.551 1.00 55.25 82 SER A N 1
ATOM 647 C CA . SER A 1 82 ? 8.690 6.061 8.537 1.00 55.25 82 SER A CA 1
ATOM 648 C C . SER A 1 82 ? 9.492 5.402 7.411 1.00 55.25 82 SER A C 1
ATOM 650 O O . SER A 1 82 ? 10.463 6.006 6.958 1.00 55.25 82 SER A O 1
ATOM 652 N N . THR A 1 83 ? 9.123 4.220 6.920 1.00 71.12 83 THR A N 1
ATOM 653 C CA . THR A 1 83 ? 9.884 3.542 5.859 1.00 71.12 83 THR A CA 1
ATOM 654 C C . THR A 1 83 ? 8.959 2.828 4.884 1.00 71.12 83 THR A C 1
ATOM 656 O O . THR A 1 83 ? 8.100 2.041 5.263 1.00 71.12 83 THR A O 1
ATOM 659 N N . CYS A 1 84 ? 9.131 3.120 3.597 1.00 85.44 84 CYS A N 1
ATOM 660 C CA . CYS A 1 84 ? 8.369 2.492 2.528 1.00 85.44 84 CYS A CA 1
ATOM 661 C C . CYS A 1 84 ? 9.357 1.956 1.488 1.00 85.44 84 CYS A C 1
ATOM 663 O O . CYS A 1 84 ? 9.829 2.722 0.646 1.00 85.44 84 CYS A O 1
ATOM 665 N N . PRO A 1 85 ? 9.718 0.660 1.544 1.00 85.06 85 PRO A N 1
ATOM 666 C CA . PRO A 1 85 ? 10.753 0.086 0.685 1.00 85.06 85 PRO A CA 1
ATOM 667 C C . PRO A 1 85 ? 10.469 0.215 -0.811 1.00 85.06 85 PRO A C 1
ATOM 669 O O . PRO A 1 85 ? 11.395 0.187 -1.609 1.00 85.06 85 PRO A O 1
ATOM 672 N N . ASN A 1 86 ? 9.214 0.388 -1.217 1.00 90.62 86 ASN A N 1
ATOM 673 C CA . ASN A 1 86 ? 8.864 0.562 -2.626 1.00 90.62 86 ASN A CA 1
ATOM 674 C C . ASN A 1 86 ? 8.773 2.040 -3.053 1.00 90.62 86 ASN A C 1
ATOM 676 O O . ASN A 1 86 ? 8.478 2.329 -4.211 1.00 90.62 86 ASN A O 1
ATOM 680 N N . TYR A 1 87 ? 9.043 2.976 -2.140 1.00 90.75 87 TYR A N 1
ATOM 681 C CA . TYR A 1 87 ? 9.137 4.405 -2.417 1.00 90.75 87 TYR A CA 1
ATOM 682 C C . TYR A 1 87 ? 10.606 4.826 -2.542 1.00 90.75 87 TYR A C 1
ATOM 684 O O . 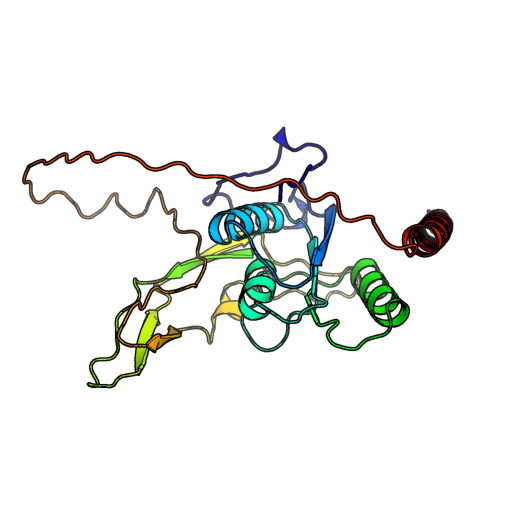TYR A 1 87 ? 11.466 4.429 -1.748 1.00 90.75 87 TYR A O 1
ATOM 692 N N . ILE A 1 88 ? 10.901 5.643 -3.549 1.00 89.06 88 ILE A N 1
ATOM 693 C CA . ILE A 1 88 ? 12.207 6.258 -3.766 1.00 89.06 88 ILE A CA 1
ATOM 694 C C . ILE A 1 88 ? 12.003 7.763 -3.922 1.00 89.06 88 ILE A C 1
ATOM 696 O O . ILE A 1 88 ? 11.400 8.232 -4.887 1.00 89.06 88 ILE A O 1
ATOM 700 N N . SER A 1 89 ? 12.534 8.525 -2.967 1.00 87.0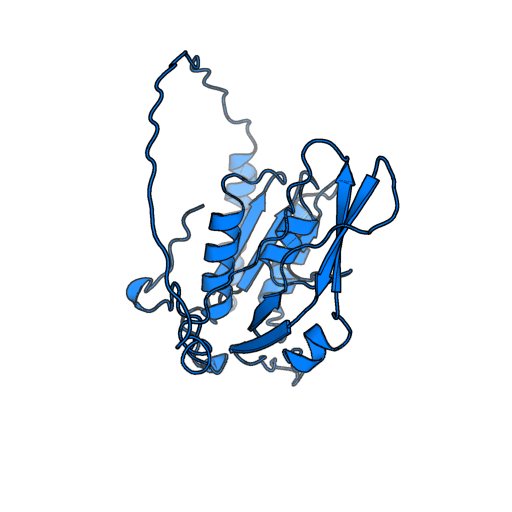6 89 SER A N 1
ATOM 701 C CA . SER A 1 89 ? 12.600 9.985 -3.039 1.00 87.06 89 SER A CA 1
ATOM 702 C C . SER A 1 89 ? 13.833 10.379 -3.851 1.00 87.06 89 SER A C 1
ATOM 704 O O . SER A 1 89 ? 14.961 10.275 -3.376 1.00 87.06 89 SER A O 1
ATOM 706 N N . ALA A 1 90 ? 13.633 10.815 -5.092 1.00 80.00 90 ALA A N 1
ATOM 707 C CA . ALA A 1 90 ? 14.701 11.165 -6.027 1.00 80.00 90 ALA A CA 1
ATOM 708 C C . ALA A 1 90 ? 14.984 12.679 -6.035 1.00 80.00 90 ALA A C 1
ATOM 710 O O . ALA A 1 90 ? 15.269 13.251 -7.084 1.00 80.00 90 ALA A O 1
ATOM 711 N N . ARG A 1 91 ? 14.898 13.341 -4.867 1.00 72.19 91 ARG A N 1
ATOM 712 C CA . ARG A 1 91 ? 15.000 14.811 -4.758 1.00 72.19 91 ARG A CA 1
ATOM 713 C C . ARG A 1 91 ? 16.352 15.383 -5.210 1.00 72.19 91 ARG A C 1
ATOM 715 O O . ARG A 1 91 ? 16.410 16.566 -5.516 1.00 72.19 91 ARG A O 1
ATOM 722 N N . THR A 1 92 ? 17.411 14.577 -5.282 1.00 57.09 92 THR A N 1
ATOM 723 C CA . THR A 1 92 ? 18.777 15.034 -5.623 1.00 57.09 92 THR A CA 1
ATOM 724 C C . THR A 1 92 ? 19.696 13.915 -6.147 1.00 57.09 92 THR A C 1
ATOM 726 O O . THR A 1 92 ? 20.910 14.089 -6.215 1.00 57.09 92 THR A O 1
ATOM 729 N N . ILE A 1 93 ? 19.153 12.744 -6.498 1.00 63.75 93 ILE A N 1
ATOM 730 C CA . ILE A 1 93 ? 19.950 11.543 -6.802 1.00 63.75 93 ILE A CA 1
ATOM 731 C C . ILE A 1 93 ? 20.166 11.411 -8.318 1.00 63.75 93 ILE A C 1
ATOM 733 O O . ILE A 1 93 ? 19.232 11.610 -9.095 1.00 63.75 93 ILE A O 1
ATOM 737 N N . ASN A 1 94 ? 21.387 11.045 -8.732 1.00 75.50 94 ASN A N 1
ATOM 738 C CA . ASN A 1 94 ? 21.702 10.686 -10.119 1.00 75.50 94 ASN A CA 1
ATOM 739 C C . ASN A 1 94 ? 20.745 9.574 -10.605 1.00 75.50 94 ASN A C 1
ATOM 741 O O . ASN A 1 94 ? 20.621 8.567 -9.901 1.00 75.50 94 ASN A O 1
ATOM 745 N N . PRO A 1 95 ? 20.113 9.716 -11.789 1.00 76.94 95 PRO A N 1
ATOM 746 C CA . PRO A 1 95 ? 19.259 8.701 -12.400 1.00 76.94 95 PRO A CA 1
ATOM 747 C C . PRO A 1 95 ? 19.708 7.256 -12.248 1.00 76.94 95 PRO A C 1
ATOM 749 O O . PRO A 1 95 ? 18.927 6.395 -11.850 1.00 76.94 95 PRO A O 1
ATOM 752 N N . ILE A 1 96 ? 20.994 7.016 -12.470 1.00 82.12 96 ILE A N 1
ATOM 753 C CA . ILE A 1 96 ? 21.587 5.681 -12.439 1.00 82.12 96 ILE A CA 1
ATOM 754 C C . ILE A 1 96 ? 21.430 5.033 -11.056 1.00 82.12 96 ILE A C 1
ATOM 756 O O . ILE A 1 96 ? 21.049 3.873 -10.947 1.00 82.12 96 ILE A O 1
ATOM 760 N N . VAL A 1 97 ? 21.638 5.797 -9.982 1.00 81.44 97 VAL A N 1
ATOM 761 C CA . VAL A 1 97 ? 21.647 5.261 -8.614 1.00 81.44 97 VAL A CA 1
ATOM 762 C C . VAL A 1 97 ? 20.255 4.801 -8.181 1.00 81.44 97 VAL A C 1
ATOM 764 O O . VAL A 1 97 ? 20.127 3.756 -7.544 1.00 81.44 97 VAL A O 1
ATOM 767 N N . TYR A 1 98 ? 19.193 5.546 -8.511 1.00 81.81 98 TYR A N 1
ATOM 768 C CA . TYR A 1 98 ? 17.847 5.089 -8.155 1.00 81.81 98 TYR A CA 1
ATOM 769 C C . TYR A 1 98 ? 17.350 3.957 -9.055 1.00 81.81 98 TYR A C 1
ATOM 771 O O . TYR A 1 98 ? 16.546 3.150 -8.589 1.00 81.81 98 TYR A O 1
ATOM 779 N N . LEU A 1 99 ? 17.815 3.874 -10.306 1.00 83.94 99 LEU A N 1
ATOM 780 C CA . LEU A 1 99 ? 17.500 2.759 -11.201 1.00 83.94 99 LEU A CA 1
ATOM 781 C C . LEU A 1 99 ? 18.128 1.461 -10.687 1.00 83.94 99 LEU A C 1
ATOM 783 O O . LEU A 1 99 ? 17.415 0.470 -10.546 1.00 83.94 99 LEU A O 1
ATOM 787 N N . ASP A 1 100 ? 19.399 1.487 -10.286 1.00 86.19 100 ASP A N 1
ATOM 788 C CA . ASP A 1 100 ? 20.065 0.325 -9.683 1.00 86.19 100 ASP A CA 1
ATOM 789 C C . ASP A 1 100 ? 19.361 -0.128 -8.393 1.00 86.19 100 ASP A C 1
ATOM 791 O O . ASP A 1 100 ? 19.101 -1.319 -8.191 1.00 86.19 100 ASP A O 1
ATOM 795 N N . LEU A 1 101 ? 18.980 0.822 -7.529 1.00 84.38 101 LEU A N 1
ATOM 796 C CA . LEU A 1 101 ? 18.202 0.529 -6.320 1.00 84.38 101 LEU A CA 1
ATOM 797 C C . LEU A 1 101 ? 16.835 -0.086 -6.644 1.00 84.38 101 LEU A C 1
ATOM 799 O O . LEU A 1 101 ? 16.402 -1.014 -5.959 1.00 84.38 101 LEU A O 1
ATOM 803 N N . LEU A 1 102 ? 16.148 0.424 -7.664 1.00 86.94 102 LEU A N 1
ATOM 804 C CA . LEU A 1 102 ? 14.852 -0.083 -8.097 1.00 86.94 102 LEU A CA 1
ATOM 805 C C . LEU A 1 102 ? 14.967 -1.514 -8.632 1.00 86.94 102 LEU A C 1
ATOM 807 O O . LEU A 1 102 ? 14.230 -2.387 -8.177 1.00 86.94 102 LEU A O 1
ATOM 811 N N . VAL A 1 103 ? 15.914 -1.769 -9.540 1.00 88.38 103 VAL A N 1
ATOM 812 C CA . VAL A 1 103 ? 16.161 -3.102 -10.111 1.00 88.38 103 VAL A CA 1
ATOM 813 C C . VAL A 1 103 ? 16.493 -4.097 -9.003 1.00 88.38 103 VAL A C 1
ATOM 815 O O . VAL A 1 103 ? 15.865 -5.151 -8.920 1.00 88.38 103 VAL A O 1
ATOM 818 N N . SER A 1 104 ? 17.391 -3.735 -8.083 1.00 86.31 104 SER A N 1
ATOM 819 C CA . SER A 1 104 ? 17.737 -4.573 -6.930 1.00 86.31 104 SER A CA 1
ATOM 820 C C . SER A 1 104 ? 16.510 -4.939 -6.079 1.00 86.31 104 SER A C 1
ATOM 822 O O . SER A 1 104 ? 16.329 -6.097 -5.699 1.00 86.31 104 SER A O 1
ATOM 824 N N . ARG A 1 105 ? 15.601 -3.982 -5.834 1.00 85.94 105 ARG A N 1
ATOM 825 C CA . ARG A 1 105 ? 14.356 -4.221 -5.079 1.00 85.94 105 ARG A CA 1
ATOM 826 C C . ARG A 1 105 ? 13.347 -5.086 -5.834 1.00 85.94 105 ARG A C 1
ATOM 828 O O . ARG A 1 105 ? 12.612 -5.850 -5.203 1.00 85.94 105 ARG A O 1
ATOM 835 N N . ILE A 1 106 ? 13.278 -4.967 -7.157 1.00 85.31 106 ILE A N 1
ATOM 836 C CA . ILE A 1 106 ? 12.409 -5.804 -7.993 1.00 85.31 106 ILE A CA 1
ATOM 837 C C . ILE A 1 106 ? 12.910 -7.249 -7.958 1.00 85.31 106 ILE A C 1
ATOM 839 O O . ILE A 1 106 ? 12.141 -8.149 -7.616 1.00 85.31 106 ILE A O 1
ATOM 843 N N . VAL A 1 107 ? 14.204 -7.447 -8.220 1.00 84.88 107 VAL A N 1
ATOM 844 C CA . VAL A 1 107 ? 14.847 -8.766 -8.307 1.00 84.88 107 VAL A CA 1
ATOM 845 C C . VAL A 1 107 ? 14.865 -9.493 -6.965 1.00 84.88 107 VAL A C 1
ATOM 847 O O . VAL A 1 107 ? 14.720 -10.710 -6.937 1.00 84.88 107 VAL A O 1
ATOM 850 N N . SER A 1 108 ? 14.976 -8.779 -5.842 1.00 79.25 108 SER A N 1
ATOM 851 C CA . SER A 1 108 ? 15.068 -9.410 -4.519 1.00 79.25 108 SER A CA 1
ATOM 852 C C . SER A 1 108 ? 13.825 -10.196 -4.084 1.00 79.25 108 SER A C 1
ATOM 854 O O . SER A 1 108 ? 13.901 -10.870 -3.060 1.00 79.25 108 SER A O 1
ATOM 856 N N . LYS A 1 109 ? 12.696 -10.101 -4.816 1.00 77.69 109 LYS A N 1
ATOM 857 C CA . LYS A 1 109 ? 11.412 -10.783 -4.531 1.00 77.69 109 LYS A CA 1
ATOM 858 C C . LYS A 1 109 ? 11.067 -10.837 -3.033 1.00 77.69 109 LYS A C 1
ATOM 860 O O . LYS A 1 109 ? 10.609 -11.855 -2.522 1.00 77.69 109 LYS A O 1
ATOM 865 N N . SER A 1 110 ? 11.306 -9.729 -2.331 1.00 84.75 110 SER A N 1
ATOM 866 C CA . SER A 1 110 ? 11.122 -9.650 -0.884 1.00 84.75 110 SER A CA 1
ATOM 867 C C . SER A 1 110 ? 9.703 -10.027 -0.467 1.00 84.75 110 SER A C 1
ATOM 869 O O . SER A 1 110 ? 8.742 -9.753 -1.197 1.00 84.75 110 SER A O 1
ATOM 871 N N . ALA A 1 111 ? 9.586 -10.567 0.745 1.00 88.94 111 ALA A N 1
ATOM 872 C CA . ALA A 1 111 ? 8.305 -10.892 1.348 1.00 88.94 111 ALA A CA 1
ATOM 873 C C . ALA A 1 111 ? 7.390 -9.661 1.372 1.00 88.94 111 ALA A C 1
ATOM 875 O O . ALA A 1 111 ? 7.854 -8.519 1.478 1.00 88.94 111 ALA A O 1
ATOM 876 N N . ARG A 1 112 ? 6.087 -9.891 1.224 1.00 89.44 112 ARG A N 1
ATOM 877 C CA . ARG A 1 112 ? 5.086 -8.834 1.125 1.00 89.44 112 ARG A CA 1
ATOM 878 C C . ARG A 1 112 ? 4.169 -8.874 2.323 1.00 89.44 112 ARG A C 1
ATOM 880 O O . ARG A 1 112 ? 3.660 -9.930 2.684 1.00 89.44 112 ARG A O 1
ATOM 887 N N . ASP A 1 113 ? 3.953 -7.702 2.893 1.00 92.00 113 ASP A N 1
ATOM 888 C CA . ASP A 1 113 ? 2.979 -7.496 3.950 1.00 92.00 113 ASP A CA 1
ATOM 889 C C . ASP A 1 113 ? 1.558 -7.800 3.447 1.00 92.00 113 ASP A C 1
ATOM 891 O O . ASP A 1 113 ? 1.253 -7.654 2.259 1.00 92.00 113 ASP A O 1
ATOM 895 N N . ALA A 1 114 ? 0.689 -8.223 4.363 1.00 93.62 114 ALA A N 1
ATOM 896 C CA . ALA A 1 114 ? -0.723 -8.443 4.089 1.00 93.62 114 ALA A CA 1
ATOM 897 C C . ALA A 1 114 ? -1.401 -7.152 3.599 1.00 93.62 114 ALA A C 1
ATOM 899 O O . ALA A 1 114 ? -1.062 -6.046 4.028 1.00 93.62 114 ALA A O 1
ATOM 900 N N . VAL A 1 115 ? -2.401 -7.278 2.728 1.00 93.19 115 VAL A N 1
ATOM 901 C CA . VAL A 1 115 ? -3.214 -6.136 2.292 1.00 93.19 115 VAL A CA 1
ATOM 902 C C . VAL A 1 115 ? -4.420 -6.015 3.209 1.00 93.19 115 VAL A C 1
ATOM 904 O O . VAL A 1 115 ? -5.257 -6.916 3.261 1.00 93.19 115 VAL A O 1
ATOM 907 N N . CYS A 1 116 ? -4.519 -4.884 3.900 1.00 91.44 116 CYS A N 1
ATOM 908 C CA . CYS A 1 116 ? -5.551 -4.632 4.898 1.00 91.44 116 CYS A CA 1
ATOM 909 C C . CYS A 1 116 ? -6.603 -3.661 4.361 1.00 91.44 116 CYS A C 1
ATOM 911 O O . CYS A 1 116 ? -6.272 -2.600 3.829 1.00 91.44 116 CYS A O 1
ATOM 913 N N . LEU A 1 117 ? -7.875 -4.012 4.529 1.00 90.88 117 LEU A N 1
ATOM 914 C CA . LEU A 1 117 ? -8.981 -3.070 4.436 1.00 90.88 117 LEU A CA 1
ATOM 915 C C . LEU A 1 117 ? -9.243 -2.504 5.823 1.00 90.88 117 LEU A C 1
ATOM 917 O O . LEU A 1 117 ? -9.573 -3.247 6.743 1.00 90.88 117 LEU A O 1
ATOM 921 N N . GLU A 1 118 ? -9.113 -1.196 5.970 1.00 88.69 118 GLU A N 1
ATOM 922 C CA . GLU A 1 118 ? -9.240 -0.526 7.257 1.00 88.69 118 GLU A CA 1
ATOM 923 C C . GLU A 1 118 ? -10.531 0.290 7.313 1.00 88.69 118 GLU A C 1
ATOM 925 O O . GLU A 1 118 ? -10.885 0.988 6.359 1.00 88.69 118 GLU A O 1
ATOM 930 N N . LYS A 1 119 ? -11.199 0.259 8.464 1.00 87.06 119 LYS A N 1
ATOM 931 C CA . LYS A 1 119 ? -12.337 1.114 8.780 1.00 87.06 119 LYS A CA 1
ATOM 932 C C . LYS A 1 119 ? -11.916 2.139 9.820 1.00 87.06 119 LYS A C 1
ATOM 934 O O . LYS A 1 119 ? -11.545 1.778 10.934 1.00 87.06 119 LYS A O 1
ATOM 939 N N . TRP A 1 120 ? -12.004 3.405 9.453 1.00 86.56 120 TRP A N 1
ATOM 940 C CA . TRP A 1 120 ? -11.650 4.533 10.305 1.00 86.56 120 TRP A CA 1
ATOM 941 C C . TRP A 1 120 ? -12.906 5.326 10.659 1.00 86.56 120 TRP A C 1
ATOM 943 O O . TRP A 1 120 ? 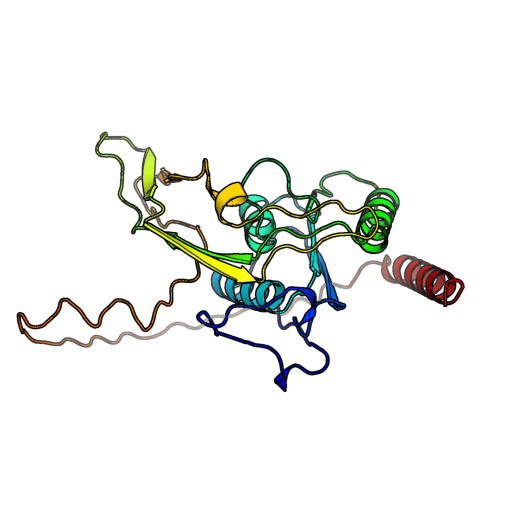-13.805 5.444 9.825 1.00 86.56 120 TRP A O 1
ATOM 953 N N . THR A 1 121 ? -12.964 5.883 11.869 1.00 85.75 121 THR A N 1
ATOM 954 C CA . THR A 1 121 ? -14.022 6.835 12.225 1.00 85.75 121 THR A CA 1
ATOM 955 C C . THR A 1 121 ? -13.912 8.086 11.362 1.00 85.75 121 THR A C 1
ATOM 957 O O . THR A 1 121 ? -12.842 8.413 10.836 1.00 85.75 121 THR A O 1
ATOM 960 N N . GLU A 1 122 ? -14.990 8.859 11.292 1.00 83.94 122 GLU A N 1
ATOM 961 C CA . GLU A 1 122 ? -14.899 10.217 10.768 1.00 83.94 122 GLU A CA 1
ATOM 962 C C . GLU A 1 122 ? -13.885 11.048 11.568 1.00 83.94 122 GLU A C 1
ATOM 964 O O . GLU A 1 122 ? -13.608 10.794 12.747 1.00 83.94 122 GLU A O 1
ATOM 969 N N . TYR A 1 123 ? -13.293 12.028 10.890 1.00 83.19 123 TYR A N 1
ATOM 970 C CA . TYR A 1 123 ? -12.335 12.942 11.490 1.00 83.19 123 TYR A CA 1
ATOM 971 C C . TYR A 1 123 ? -13.051 13.923 12.417 1.00 83.19 123 TYR A C 1
ATOM 973 O O . TYR A 1 123 ? -13.859 14.734 11.970 1.00 83.19 123 TYR A O 1
ATOM 981 N N . VAL A 1 124 ? -12.695 13.898 13.700 1.00 83.56 124 VAL A N 1
ATOM 982 C CA . VAL A 1 124 ? -13.245 14.797 14.721 1.00 83.56 124 VAL A CA 1
ATOM 983 C C . VAL A 1 124 ? -12.194 15.847 15.097 1.00 83.56 124 VAL A C 1
ATOM 985 O O . VAL A 1 124 ? -11.045 15.480 15.368 1.00 83.56 124 VAL A O 1
ATOM 988 N N . PRO A 1 125 ? -12.533 17.150 15.121 1.00 83.69 125 PRO A N 1
ATOM 989 C CA . PRO A 1 125 ? -11.605 18.191 15.550 1.00 83.69 125 PRO A CA 1
ATOM 990 C C . PRO A 1 125 ? -11.282 18.077 17.042 1.00 83.69 125 PRO A C 1
ATOM 992 O O . PRO A 1 125 ? -12.142 17.753 17.863 1.00 83.69 125 PRO A O 1
ATOM 995 N N . ASN A 1 126 ? -10.055 18.431 17.414 1.00 81.62 126 ASN A N 1
ATOM 996 C CA . ASN A 1 126 ? -9.707 18.681 18.804 1.00 81.62 126 ASN A CA 1
ATOM 997 C C . ASN A 1 126 ? -10.548 19.840 19.369 1.00 81.62 126 ASN A C 1
ATOM 999 O O . ASN A 1 126 ? -10.849 20.817 18.686 1.00 81.62 126 ASN A O 1
ATOM 1003 N N . GLN A 1 127 ? -10.919 19.740 20.645 1.00 78.25 127 GLN A N 1
ATOM 1004 C CA . GLN A 1 127 ? -11.781 20.735 21.297 1.00 78.25 127 GLN A CA 1
ATOM 1005 C C . GLN A 1 127 ? -11.038 22.012 21.723 1.00 78.25 127 GLN A C 1
ATOM 1007 O O . GLN A 1 127 ? -11.653 22.949 22.225 1.00 78.25 127 GLN A O 1
ATOM 1012 N N . VAL A 1 128 ? -9.717 22.065 21.537 1.00 78.00 128 VAL A N 1
ATOM 1013 C CA . VAL A 1 128 ? -8.898 23.204 21.959 1.00 78.00 128 VAL A CA 1
ATOM 1014 C C . VAL A 1 128 ? -9.089 24.366 20.975 1.00 78.00 128 VAL A C 1
ATOM 1016 O O . VAL A 1 128 ? -8.824 24.189 19.784 1.00 78.00 128 VAL A O 1
ATOM 1019 N N . PRO A 1 129 ? -9.517 25.557 21.434 1.00 70.94 129 PRO A N 1
ATOM 1020 C CA . PRO A 1 129 ? -9.635 26.724 20.570 1.00 70.94 129 PRO A CA 1
ATOM 1021 C C . PRO A 1 129 ? -8.244 27.169 20.098 1.00 70.94 129 PRO A C 1
ATOM 1023 O O . PRO A 1 129 ? -7.444 27.682 20.872 1.00 70.94 129 PRO A O 1
ATOM 1026 N N . SER A 1 130 ? -7.963 26.941 18.817 1.00 74.94 130 SER A N 1
ATOM 1027 C CA . SER A 1 130 ? -6.703 27.266 18.145 1.00 74.94 130 SER A CA 1
ATOM 1028 C C . SER A 1 130 ? -6.972 27.593 16.672 1.00 74.94 130 SER A C 1
ATOM 1030 O O . SER A 1 130 ? -7.976 27.148 16.102 1.00 74.94 130 SER A O 1
ATOM 1032 N N . ASP A 1 131 ? -6.077 28.363 16.051 1.00 76.19 131 ASP A N 1
ATOM 1033 C CA . ASP A 1 131 ? -6.082 28.624 14.603 1.00 76.19 131 ASP A CA 1
ATOM 1034 C C . ASP A 1 131 ? -5.663 27.387 13.795 1.00 76.19 131 ASP A C 1
ATOM 1036 O O . ASP A 1 131 ? -5.998 27.254 12.615 1.00 76.19 131 ASP A O 1
ATOM 1040 N N . VAL A 1 132 ? -4.994 26.443 14.462 1.00 77.00 132 VAL A N 1
ATOM 1041 C CA . VAL A 1 132 ? -4.677 25.107 13.959 1.00 77.00 132 VAL A CA 1
ATOM 1042 C C . VAL A 1 132 ? -5.605 24.100 14.629 1.00 77.00 132 VAL A C 1
ATOM 1044 O O . VAL A 1 132 ? -5.548 23.901 15.845 1.00 77.00 132 VAL A O 1
ATOM 1047 N N . LYS A 1 133 ? -6.437 23.433 13.829 1.00 78.50 133 LYS A N 1
ATOM 1048 C CA . LYS A 1 133 ? -7.233 22.283 14.255 1.00 78.50 133 LYS A CA 1
ATOM 1049 C C . LYS A 1 133 ? -6.444 21.002 14.014 1.00 78.50 133 LYS A C 1
ATOM 1051 O O . LYS A 1 133 ? -5.867 20.796 12.946 1.00 78.50 133 LYS A O 1
ATOM 1056 N N . ILE A 1 134 ? -6.450 20.127 15.012 1.00 83.69 134 ILE A N 1
ATOM 1057 C CA . ILE A 1 134 ? -5.966 18.755 14.883 1.00 83.69 134 ILE A CA 1
ATOM 1058 C C . ILE A 1 134 ? -7.200 17.884 14.713 1.00 83.69 134 ILE A C 1
ATOM 1060 O O . ILE A 1 134 ? -7.975 17.737 15.655 1.00 83.69 134 ILE A O 1
ATOM 1064 N N . MET A 1 135 ? -7.399 17.316 13.527 1.00 83.38 135 MET A N 1
ATOM 1065 C CA . MET A 1 135 ? -8.477 16.354 13.324 1.00 83.38 135 MET A CA 1
ATOM 1066 C C . MET A 1 135 ? -7.949 14.957 13.616 1.00 83.38 135 MET A C 1
ATOM 1068 O O . MET A 1 135 ? -6.918 14.557 13.072 1.00 83.38 135 MET A O 1
ATOM 1072 N N . THR A 1 136 ? -8.665 14.214 14.449 1.00 86.19 136 THR A N 1
ATOM 1073 C CA . THR A 1 136 ? -8.314 12.845 14.829 1.00 86.19 136 THR A CA 1
ATOM 1074 C C . THR A 1 136 ? -9.352 11.875 14.283 1.00 86.19 136 THR A C 1
ATOM 1076 O O . THR A 1 136 ? -10.549 12.123 14.385 1.00 86.19 136 THR A O 1
ATOM 1079 N N . SER A 1 137 ? -8.886 10.774 13.710 1.00 86.06 137 SER A N 1
ATOM 1080 C CA . SER A 1 137 ? -9.695 9.628 13.307 1.00 86.06 137 SER A CA 1
ATOM 1081 C C . SER A 1 137 ? -9.131 8.378 13.980 1.00 86.06 137 SER A C 1
ATOM 1083 O O . SER A 1 137 ? -7.913 8.250 14.120 1.00 86.06 137 SER A O 1
ATOM 1085 N N . THR A 1 138 ? -9.997 7.474 14.422 1.00 89.62 138 THR A N 1
ATOM 1086 C CA . THR A 1 138 ? -9.631 6.278 15.189 1.00 89.62 138 THR A CA 1
ATOM 1087 C C . THR A 1 138 ? -9.890 5.032 14.350 1.00 89.62 138 THR A C 1
ATOM 1089 O O . THR A 1 138 ? -10.871 4.979 13.607 1.00 89.62 138 THR A O 1
ATOM 1092 N N . LEU A 1 139 ? -9.015 4.030 14.445 1.00 89.38 139 LEU A N 1
ATOM 1093 C CA . LEU A 1 139 ? -9.225 2.745 13.777 1.00 89.38 139 LEU A CA 1
ATOM 1094 C C . LEU A 1 139 ? -10.388 2.015 14.459 1.00 89.38 139 LEU A C 1
ATOM 1096 O O . LEU A 1 139 ? -10.295 1.678 15.636 1.00 89.38 139 LEU A O 1
ATOM 1100 N N . GLU A 1 140 ? -11.478 1.765 13.736 1.00 89.75 140 GLU A N 1
ATOM 1101 C CA . GLU A 1 140 ? -12.620 1.005 14.258 1.00 89.75 140 GLU A CA 1
ATOM 1102 C C . GLU A 1 140 ? -12.409 -0.501 14.106 1.00 89.75 140 GLU A C 1
ATOM 1104 O O . GLU A 1 140 ? -12.695 -1.279 15.011 1.00 89.75 140 GLU A O 1
ATOM 1109 N N . SER A 1 141 ? -11.965 -0.924 12.923 1.00 89.31 141 SER A N 1
ATOM 1110 C CA . SER A 1 141 ? -11.749 -2.332 12.587 1.00 89.31 141 SER A CA 1
ATOM 1111 C C . SER A 1 141 ? -10.884 -2.455 11.339 1.00 89.31 141 SER A C 1
ATOM 1113 O O . SER A 1 141 ? -10.721 -1.497 10.583 1.00 89.31 141 SER A O 1
ATOM 1115 N N . PHE A 1 142 ? -10.347 -3.645 11.096 1.00 91.56 142 PHE A N 1
ATOM 1116 C CA . PHE A 1 142 ? -9.668 -3.971 9.851 1.00 91.56 142 PHE A CA 1
ATOM 1117 C C . PHE A 1 142 ? -9.977 -5.405 9.431 1.00 91.56 142 PHE A C 1
ATOM 1119 O O . PHE A 1 142 ? -10.409 -6.229 10.237 1.00 91.56 142 PHE A O 1
ATOM 1126 N N . LYS A 1 143 ? -9.753 -5.692 8.152 1.00 91.69 143 LYS A N 1
ATOM 1127 C CA . LYS A 1 143 ? -9.898 -7.018 7.561 1.00 91.69 143 LYS A CA 1
ATOM 1128 C C . LYS A 1 143 ? -8.714 -7.318 6.652 1.00 91.69 143 LYS A C 1
ATOM 1130 O O . LYS A 1 143 ? -8.321 -6.475 5.846 1.00 91.69 143 LYS A O 1
ATOM 1135 N N . THR A 1 144 ? -8.192 -8.536 6.736 1.00 93.88 144 THR A N 1
ATOM 1136 C CA . THR A 1 144 ? -7.209 -9.041 5.776 1.00 93.88 144 THR A CA 1
ATOM 1137 C C . THR A 1 144 ? -7.900 -9.353 4.453 1.00 93.88 144 THR A C 1
ATOM 1139 O O . THR A 1 144 ? -8.863 -10.113 4.398 1.00 93.88 144 THR A O 1
ATOM 1142 N N . LEU A 1 145 ? -7.423 -8.733 3.379 1.00 92.69 145 LEU A N 1
ATOM 1143 C CA . LEU A 1 145 ? -7.901 -8.963 2.017 1.00 92.69 145 LEU A CA 1
ATOM 1144 C C . LEU A 1 145 ? -6.982 -9.900 1.241 1.00 92.69 145 LEU A C 1
ATOM 1146 O O . LEU A 1 145 ? -7.457 -10.709 0.449 1.00 92.69 145 LEU A O 1
ATOM 1150 N N . VAL A 1 146 ? -5.678 -9.776 1.469 1.00 94.69 146 VAL A N 1
ATOM 1151 C CA . VAL A 1 146 ? -4.650 -10.662 0.923 1.00 94.69 146 VAL A CA 1
ATOM 1152 C C . VAL A 1 146 ? -3.697 -10.981 2.056 1.00 94.69 146 VAL A C 1
ATOM 1154 O O . VAL A 1 146 ? -3.224 -10.051 2.715 1.00 94.69 146 VAL A O 1
ATOM 1157 N N . LYS A 1 147 ? -3.422 -12.262 2.291 1.00 95.50 147 LYS A N 1
ATOM 1158 C CA . LYS A 1 147 ? -2.433 -12.664 3.293 1.00 95.50 147 LYS A CA 1
ATOM 1159 C C . LYS A 1 147 ? -1.027 -12.252 2.881 1.00 95.50 147 LYS A C 1
ATOM 1161 O O . LYS A 1 147 ? -0.735 -12.041 1.705 1.00 95.50 147 LYS A O 1
ATOM 1166 N N . GLU A 1 148 ? -0.162 -12.113 3.871 1.00 94.19 148 GLU A N 1
ATOM 1167 C CA . GLU A 1 148 ? 1.256 -11.866 3.662 1.00 94.19 148 GLU A CA 1
ATOM 1168 C C . GLU A 1 148 ? 1.917 -12.997 2.862 1.00 94.19 148 GLU A C 1
ATOM 1170 O O . GLU A 1 148 ? 1.478 -14.148 2.880 1.00 94.19 148 GLU A O 1
ATOM 1175 N N . SER A 1 149 ? 2.998 -12.671 2.159 1.00 93.31 149 SER A N 1
ATOM 1176 C CA . SER A 1 149 ? 3.794 -13.658 1.436 1.00 93.31 149 SER A CA 1
ATOM 1177 C C . SER A 1 149 ? 5.016 -14.090 2.244 1.00 93.31 149 SER A C 1
ATOM 1179 O O . SER A 1 149 ? 5.494 -13.375 3.129 1.00 93.31 149 SER A O 1
ATOM 1181 N N . ILE A 1 150 ? 5.557 -15.250 1.882 1.00 91.50 150 ILE A N 1
ATOM 1182 C CA . ILE A 1 150 ? 6.856 -15.741 2.344 1.00 91.50 150 ILE A CA 1
ATOM 1183 C C . ILE A 1 150 ? 7.821 -15.656 1.158 1.00 91.50 150 ILE A C 1
ATOM 1185 O O . ILE A 1 150 ? 7.442 -16.010 0.040 1.00 91.50 150 ILE A O 1
ATOM 1189 N N . ASP A 1 151 ? 9.023 -15.125 1.371 1.00 87.94 151 ASP A N 1
ATOM 1190 C CA . ASP A 1 151 ? 10.055 -15.063 0.331 1.00 87.94 151 ASP A CA 1
ATOM 1191 C C . ASP A 1 151 ? 10.901 -16.341 0.245 1.00 87.94 151 ASP A C 1
ATOM 1193 O O . ASP A 1 151 ? 10.795 -17.253 1.063 1.00 87.94 151 ASP A O 1
ATOM 1197 N N . GLU A 1 152 ? 11.779 -16.400 -0.758 1.00 86.69 152 GLU A N 1
ATOM 1198 C CA . GLU A 1 152 ? 12.672 -17.542 -1.012 1.00 86.69 152 GLU A CA 1
ATOM 1199 C C . GLU A 1 152 ? 13.651 -17.819 0.150 1.00 86.69 152 GLU A C 1
ATOM 1201 O O . GLU A 1 152 ? 14.245 -18.894 0.222 1.00 86.69 152 GLU A O 1
ATOM 1206 N N . ARG A 1 153 ? 13.823 -16.867 1.078 1.00 87.56 153 ARG A N 1
ATOM 1207 C CA . ARG A 1 153 ? 14.676 -16.985 2.270 1.00 87.56 153 ARG A CA 1
ATOM 1208 C C . ARG A 1 153 ? 13.872 -17.292 3.538 1.00 87.56 153 ARG A C 1
ATOM 1210 O O . ARG A 1 153 ? 14.425 -17.195 4.630 1.00 87.56 153 ARG A O 1
ATOM 1217 N N . ASN A 1 154 ? 12.598 -17.671 3.408 1.00 88.00 154 ASN A N 1
ATOM 1218 C CA . ASN A 1 154 ? 11.661 -17.892 4.511 1.00 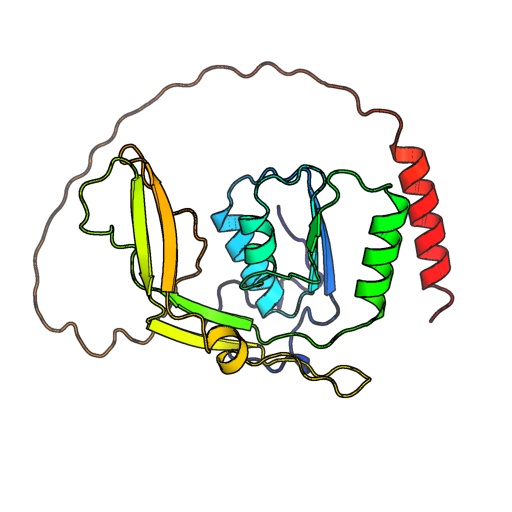88.00 154 ASN A CA 1
ATOM 1219 C C . ASN A 1 154 ? 11.403 -16.656 5.391 1.00 88.00 154 ASN A C 1
ATOM 1221 O O . ASN A 1 154 ? 10.918 -16.797 6.516 1.00 88.00 154 ASN A O 1
ATOM 1225 N N . ASN A 1 155 ? 11.669 -15.440 4.905 1.00 89.62 155 ASN A N 1
ATOM 1226 C CA . ASN A 1 155 ? 11.160 -14.255 5.585 1.00 89.62 155 ASN A CA 1
ATOM 1227 C C . ASN A 1 155 ? 9.673 -14.118 5.268 1.00 89.62 155 ASN A C 1
ATOM 1229 O O . ASN A 1 155 ? 9.249 -14.279 4.124 1.00 89.62 155 ASN A O 1
ATOM 1233 N N . ARG A 1 156 ? 8.880 -13.795 6.285 1.00 92.62 156 ARG A N 1
ATOM 1234 C CA . ARG A 1 156 ? 7.442 -13.561 6.163 1.00 92.62 156 ARG A CA 1
ATOM 1235 C C . ARG A 1 156 ? 7.176 -12.059 6.200 1.00 92.62 156 ARG A C 1
ATOM 1237 O O . ARG A 1 156 ? 7.798 -11.346 6.987 1.00 92.62 156 ARG A O 1
ATOM 1244 N N . GLY A 1 157 ? 6.263 -11.589 5.356 1.00 90.88 157 GLY A N 1
ATOM 1245 C CA . GLY A 1 157 ? 5.720 -10.239 5.485 1.00 90.88 157 GLY A CA 1
ATOM 1246 C C . GLY A 1 157 ? 4.891 -10.088 6.761 1.00 90.88 157 GLY A C 1
ATOM 1247 O O . GLY A 1 157 ? 4.570 -11.063 7.437 1.00 90.88 157 GLY A O 1
ATOM 1248 N N . ARG A 1 158 ? 4.534 -8.857 7.104 1.00 92.38 158 ARG A N 1
ATOM 1249 C CA . ARG A 1 158 ? 3.734 -8.564 8.295 1.00 92.38 158 ARG A CA 1
ATOM 1250 C C . ARG A 1 158 ? 2.254 -8.831 8.056 1.00 92.38 158 ARG A C 1
ATOM 1252 O O . ARG A 1 158 ? 1.706 -8.430 7.026 1.00 92.38 158 ARG A O 1
ATOM 1259 N N . THR A 1 159 ? 1.576 -9.415 9.036 1.00 94.50 159 THR A N 1
ATOM 1260 C CA . THR A 1 159 ? 0.109 -9.557 9.021 1.00 94.50 159 THR A CA 1
ATOM 1261 C C . THR A 1 159 ? -0.588 -8.205 9.225 1.00 94.50 159 THR A C 1
ATOM 1263 O O . THR A 1 159 ? 0.046 -7.222 9.615 1.00 94.50 159 THR A O 1
ATOM 1266 N N . CYS A 1 160 ? -1.904 -8.123 8.995 1.00 92.44 160 CYS A N 1
ATOM 1267 C CA . CYS A 1 160 ? -2.658 -6.901 9.301 1.00 92.44 160 CYS A CA 1
ATOM 1268 C C . CYS A 1 160 ? -2.634 -6.555 10.794 1.00 92.44 160 CYS A C 1
ATOM 1270 O O . CYS A 1 160 ? -2.469 -5.386 11.142 1.00 92.44 160 CYS A O 1
ATOM 1272 N N . ASP A 1 161 ? -2.705 -7.561 11.671 1.00 92.56 161 ASP A N 1
ATOM 1273 C CA . ASP A 1 161 ? -2.545 -7.370 13.113 1.00 92.56 161 ASP A CA 1
ATOM 1274 C C . ASP A 1 161 ? -1.187 -6.749 13.455 1.00 92.56 161 ASP A C 1
ATOM 1276 O O . ASP A 1 161 ? -1.114 -5.816 14.248 1.00 92.56 161 ASP A O 1
ATOM 1280 N N . GLU A 1 162 ? -0.102 -7.223 12.838 1.00 91.81 162 GLU A N 1
ATOM 1281 C CA . GLU A 1 162 ? 1.250 -6.704 13.072 1.00 91.81 162 GLU A CA 1
ATOM 1282 C C . GLU A 1 162 ? 1.441 -5.293 12.510 1.00 91.81 162 GLU A C 1
ATOM 1284 O O . GLU A 1 162 ? 2.060 -4.448 13.161 1.00 91.81 162 GLU A O 1
ATOM 1289 N N . GLN A 1 163 ? 0.894 -5.022 11.322 1.00 88.81 163 GLN A N 1
ATOM 1290 C CA . GLN A 1 163 ? 0.949 -3.703 10.692 1.00 88.81 163 GLN A CA 1
ATOM 1291 C C . GLN A 1 163 ? 0.180 -2.648 11.494 1.00 88.81 163 GLN A C 1
ATOM 1293 O O . GLN A 1 163 ? 0.625 -1.503 11.582 1.00 88.81 163 GLN A O 1
ATOM 1298 N N . LEU A 1 164 ? -0.953 -3.030 12.092 1.00 88.19 164 LEU A N 1
ATOM 1299 C CA . LEU A 1 164 ? -1.883 -2.108 12.746 1.00 88.19 164 LEU A CA 1
ATOM 1300 C C . LEU A 1 164 ? -1.802 -2.128 14.277 1.00 88.19 164 LEU A C 1
ATOM 1302 O O . LEU A 1 164 ? -2.426 -1.287 14.921 1.00 88.19 164 LEU A O 1
ATOM 1306 N N . LYS A 1 165 ? -0.976 -3.002 14.872 1.00 83.69 165 LYS A N 1
ATOM 1307 C CA . LYS A 1 165 ? -0.822 -3.180 16.331 1.00 83.69 165 LYS A CA 1
ATOM 1308 C C . LYS A 1 165 ? -0.682 -1.872 17.115 1.00 83.69 165 LYS A C 1
ATOM 1310 O O . LYS A 1 165 ? -1.224 -1.746 18.210 1.00 83.69 165 LYS A O 1
ATOM 1315 N N . ASN A 1 166 ? 0.050 -0.908 16.558 1.00 79.62 166 ASN A N 1
ATOM 1316 C CA . ASN A 1 166 ? 0.337 0.381 17.195 1.00 79.62 166 ASN A CA 1
ATOM 1317 C C . ASN A 1 166 ? -0.363 1.566 16.506 1.00 79.62 166 ASN A C 1
ATOM 1319 O O . ASN A 1 166 ? -0.107 2.716 16.855 1.00 79.62 166 ASN A O 1
ATOM 1323 N N . VAL A 1 167 ? -1.229 1.310 15.520 1.00 80.38 167 VAL A N 1
ATOM 1324 C CA . VAL A 1 167 ? -1.897 2.349 14.730 1.00 80.38 167 VAL A CA 1
ATOM 1325 C C . VAL A 1 167 ? -3.333 2.500 15.224 1.00 80.38 167 VAL A C 1
ATOM 1327 O O . VAL A 1 167 ? -4.276 1.995 14.626 1.00 80.38 167 VAL A O 1
ATOM 1330 N N . GLN A 1 168 ? -3.503 3.191 16.350 1.00 80.44 168 GLN A N 1
ATOM 1331 C CA . GLN A 1 168 ? -4.830 3.391 16.949 1.00 80.44 168 GLN A CA 1
ATOM 1332 C C . GLN A 1 168 ? -5.543 4.631 16.408 1.00 80.44 168 GLN A C 1
ATOM 1334 O O . GLN A 1 168 ? -6.769 4.657 16.321 1.00 80.44 168 GLN A O 1
ATOM 1339 N N . SER A 1 169 ? -4.787 5.659 16.025 1.00 84.88 169 SER A N 1
ATOM 1340 C CA . SER A 1 169 ? -5.347 6.913 15.536 1.00 84.88 169 SER A CA 1
ATOM 1341 C C . SER A 1 169 ? -4.503 7.535 14.432 1.00 84.88 169 SER A C 1
ATOM 1343 O O . SER A 1 169 ? -3.290 7.342 14.337 1.00 84.88 169 SER A O 1
ATOM 1345 N N . ARG A 1 170 ? -5.180 8.300 13.580 1.00 83.12 170 ARG A N 1
ATOM 1346 C CA . ARG A 1 170 ? -4.597 9.160 12.558 1.00 83.12 170 ARG A CA 1
ATOM 1347 C C . ARG A 1 170 ? -4.916 10.593 12.909 1.00 83.12 170 ARG A C 1
ATOM 1349 O O . ARG A 1 170 ? -6.072 10.935 13.144 1.00 83.12 170 ARG A O 1
ATOM 1356 N N . GLN A 1 171 ? -3.892 11.430 12.893 1.00 81.19 171 GLN A N 1
ATOM 1357 C CA . GLN A 1 171 ? -4.033 12.856 13.124 1.00 81.19 171 GLN A CA 1
ATOM 1358 C C . GLN A 1 171 ? -3.624 13.620 11.878 1.00 81.19 171 GLN A C 1
ATOM 1360 O O . GLN A 1 171 ? -2.633 13.291 11.226 1.00 81.19 171 GLN A O 1
ATOM 1365 N N . ILE A 1 172 ? -4.391 14.653 11.567 1.00 77.69 172 ILE A N 1
ATOM 1366 C CA . ILE A 1 172 ? -4.038 15.643 10.560 1.00 77.69 172 ILE A CA 1
ATOM 1367 C C . ILE A 1 172 ? -4.096 17.028 11.185 1.00 77.69 172 ILE A C 1
ATOM 1369 O O . ILE A 1 172 ? -4.897 17.288 12.083 1.00 77.69 172 ILE A O 1
ATOM 1373 N N . MET A 1 173 ? -3.248 17.917 10.689 1.00 75.81 173 MET A N 1
ATOM 1374 C CA . MET A 1 173 ? -3.227 19.316 11.091 1.00 75.81 173 MET A CA 1
ATOM 1375 C C . MET A 1 173 ? -3.759 20.151 9.934 1.00 75.81 173 MET A C 1
ATOM 1377 O O . MET A 1 173 ? -3.323 19.986 8.796 1.00 75.81 173 MET A O 1
ATOM 1381 N N . CYS A 1 174 ? -4.710 21.029 10.223 1.00 73.50 174 CYS A N 1
ATOM 1382 C CA . CYS A 1 174 ? -5.314 21.926 9.247 1.00 73.50 174 CYS A CA 1
ATOM 1383 C C . CYS A 1 174 ? -5.580 23.288 9.890 1.00 73.50 174 CYS A C 1
ATOM 1385 O O . CYS A 1 174 ? -5.816 23.390 11.096 1.00 73.50 174 CYS A O 1
ATOM 1387 N N . TYR A 1 175 ? -5.561 24.345 9.084 1.00 74.62 175 TYR A N 1
ATOM 1388 C CA . TYR A 1 175 ? -5.977 25.665 9.544 1.00 74.62 175 TYR A CA 1
ATOM 1389 C C . TYR A 1 175 ? -7.504 25.748 9.632 1.00 74.62 175 TYR A C 1
ATOM 1391 O O . TYR A 1 175 ? -8.232 25.005 8.969 1.00 74.62 175 TYR A O 1
ATOM 1399 N N . LYS A 1 176 ? -7.988 26.634 10.508 1.00 64.44 176 LYS A N 1
ATOM 1400 C CA . LYS A 1 176 ? -9.412 26.799 10.838 1.00 64.44 176 LYS A CA 1
ATOM 1401 C C . LYS A 1 176 ? -10.294 27.067 9.610 1.00 64.44 176 LYS A C 1
ATOM 1403 O O . LYS A 1 176 ? -11.442 26.623 9.588 1.00 64.44 176 LYS A O 1
ATOM 1408 N N . GLU A 1 177 ? -9.748 27.744 8.604 1.00 58.16 177 GLU A N 1
ATOM 1409 C CA . GLU A 1 177 ? -10.377 28.006 7.309 1.00 58.16 177 GLU A CA 1
ATOM 1410 C C . GLU A 1 177 ? -9.999 26.892 6.318 1.00 58.16 177 GLU A C 1
ATOM 1412 O O . GLU A 1 177 ? -8.842 26.754 5.932 1.00 58.16 177 GLU A O 1
ATOM 1417 N N . GLY A 1 178 ? -10.969 26.062 5.918 1.00 56.22 178 GLY A N 1
ATOM 1418 C CA . GLY A 1 178 ? -10.764 25.060 4.861 1.00 56.22 178 GLY A CA 1
ATOM 1419 C C . GLY A 1 178 ? -10.226 23.698 5.313 1.00 56.22 178 GLY A C 1
ATOM 1420 O O . GLY A 1 178 ? -9.583 23.002 4.527 1.00 56.22 178 GLY A O 1
ATOM 1421 N N . CYS A 1 179 ? -10.486 23.284 6.556 1.00 60.94 179 CYS A N 1
ATOM 1422 C CA . CYS A 1 179 ? -10.072 21.963 7.023 1.00 60.94 179 CYS A CA 1
ATOM 1423 C C . CYS A 1 179 ? -10.812 20.825 6.294 1.00 60.94 179 CYS A C 1
ATOM 1425 O O . CYS A 1 179 ? -11.917 20.450 6.679 1.00 60.94 179 CYS A O 1
ATOM 1427 N N . ASN A 1 180 ? -10.161 20.250 5.280 1.00 60.56 180 ASN A N 1
ATOM 1428 C CA . ASN A 1 180 ? -10.587 19.038 4.585 1.00 60.56 180 ASN A CA 1
ATOM 1429 C C . ASN A 1 180 ? -9.506 17.952 4.734 1.00 60.56 180 ASN A C 1
ATOM 1431 O O . ASN A 1 180 ? -8.413 18.097 4.177 1.00 60.56 180 ASN A O 1
ATOM 1435 N N . PRO A 1 181 ? -9.775 16.867 5.484 1.00 58.22 181 PRO A N 1
ATOM 1436 C CA . PRO A 1 181 ? -8.850 15.751 5.622 1.00 58.22 181 PRO A CA 1
ATOM 1437 C C . PRO A 1 181 ? -8.432 15.162 4.271 1.00 58.22 181 PRO A C 1
ATOM 1439 O O . PRO A 1 181 ? -9.261 14.632 3.542 1.00 58.22 181 PRO A O 1
ATOM 1442 N N . THR A 1 182 ? -7.138 15.196 3.943 1.00 55.19 182 THR A N 1
ATOM 1443 C CA . THR A 1 182 ? -6.573 14.468 2.790 1.00 55.19 182 THR A CA 1
ATOM 1444 C C . THR A 1 182 ? -5.959 13.155 3.261 1.00 55.19 182 THR A C 1
ATOM 1446 O O . THR A 1 182 ? -4.749 12.943 3.204 1.00 55.19 182 THR A O 1
ATOM 1449 N N . VAL A 1 183 ? -6.809 12.267 3.776 1.00 58.50 183 VAL A N 1
ATOM 1450 C CA . VAL A 1 183 ? -6.438 10.874 4.041 1.00 58.50 183 VAL A CA 1
ATOM 1451 C C . VAL A 1 183 ? -7.342 9.987 3.214 1.00 58.50 183 VAL A C 1
ATOM 1453 O O . VAL A 1 183 ? -8.556 9.957 3.403 1.00 58.50 183 VAL A O 1
ATOM 1456 N N . TYR A 1 184 ? -6.722 9.286 2.273 1.00 61.38 184 TYR A N 1
ATOM 1457 C CA . TYR A 1 184 ? -7.422 8.414 1.350 1.00 61.38 184 TYR A CA 1
ATOM 1458 C C . TYR A 1 184 ? -7.659 7.087 2.053 1.00 61.38 184 TYR A C 1
ATOM 1460 O O . TYR A 1 184 ? -6.729 6.415 2.499 1.00 61.38 184 TYR A O 1
ATOM 1468 N N . SER A 1 185 ? -8.927 6.736 2.194 1.00 58.50 185 SER A N 1
ATOM 1469 C CA . SER A 1 185 ? -9.341 5.426 2.670 1.00 58.50 185 SER A CA 1
ATOM 1470 C C . SER A 1 185 ? -10.404 4.899 1.726 1.00 58.50 185 SER A C 1
ATOM 1472 O O . SER A 1 185 ? -11.145 5.672 1.109 1.00 58.50 185 SER A O 1
ATOM 1474 N N . ARG A 1 186 ? -10.453 3.578 1.580 1.00 62.12 186 ARG A N 1
ATOM 1475 C CA . ARG A 1 186 ? -11.567 2.925 0.914 1.00 62.12 186 ARG A CA 1
ATOM 1476 C C . ARG A 1 186 ? -12.500 2.415 1.991 1.00 62.12 186 ARG A C 1
ATOM 1478 O O . ARG A 1 186 ? -12.195 1.442 2.670 1.00 62.12 186 ARG A O 1
ATOM 1485 N N . THR A 1 187 ? -13.641 3.064 2.137 1.00 55.69 187 THR A N 1
ATOM 1486 C CA . THR A 1 187 ? -14.749 2.524 2.914 1.00 55.69 187 THR A CA 1
ATOM 1487 C C . THR A 1 187 ? -15.681 1.812 1.951 1.00 55.69 187 THR A C 1
ATOM 1489 O O . THR A 1 187 ? -16.202 2.413 1.018 1.00 55.69 187 THR A O 1
ATOM 1492 N N . THR A 1 188 ? -15.877 0.508 2.132 1.00 49.22 188 THR A N 1
ATOM 1493 C CA . THR A 1 188 ? -17.129 -0.146 1.721 1.00 49.22 188 THR A CA 1
ATOM 1494 C C . THR A 1 188 ? -17.256 -1.501 2.407 1.00 49.22 188 THR A C 1
ATOM 1496 O O . THR A 1 188 ? -16.625 -2.481 2.018 1.00 49.22 188 THR A O 1
ATOM 1499 N N . PHE A 1 189 ? -18.087 -1.522 3.452 1.00 39.97 189 PHE A N 1
ATOM 1500 C CA . PHE A 1 189 ? -18.632 -2.712 4.106 1.00 39.97 189 PHE A CA 1
ATOM 1501 C C . PHE A 1 189 ? -20.105 -2.844 3.692 1.00 39.97 189 PHE A C 1
ATOM 1503 O O . PHE A 1 189 ? -20.926 -2.099 4.227 1.00 39.97 189 PHE A O 1
ATOM 1510 N N . PRO A 1 190 ? -20.484 -3.767 2.791 1.00 40.59 190 PRO A N 1
ATOM 1511 C CA . PRO A 1 190 ? -21.901 -4.009 2.522 1.00 40.59 190 PRO A CA 1
ATOM 1512 C C . PRO A 1 190 ? -22.633 -4.811 3.621 1.00 40.59 190 PRO A C 1
ATOM 1514 O O . PRO A 1 190 ? -23.853 -4.865 3.597 1.00 40.59 190 PRO A O 1
ATOM 1517 N N . GLU A 1 191 ? -21.951 -5.407 4.613 1.00 37.75 191 GLU A N 1
ATOM 1518 C CA . GLU A 1 191 ? -22.570 -6.420 5.503 1.00 37.75 191 GLU A CA 1
ATOM 1519 C C . GLU A 1 191 ? -22.208 -6.316 7.000 1.00 37.75 191 GLU A C 1
ATOM 1521 O O . GLU A 1 191 ? -21.965 -7.313 7.672 1.00 37.75 191 GLU A O 1
ATOM 1526 N N . LEU A 1 192 ? -22.222 -5.112 7.580 1.00 39.47 192 LEU A N 1
ATOM 1527 C CA . LEU A 1 192 ? -22.351 -4.969 9.049 1.00 39.47 192 LEU A CA 1
ATOM 1528 C C . LEU A 1 192 ? -23.542 -4.097 9.483 1.00 39.47 192 LEU A C 1
ATOM 1530 O O . LEU A 1 192 ? -23.714 -3.832 10.669 1.00 39.47 192 LEU A O 1
ATOM 1534 N N . LEU A 1 193 ? -24.407 -3.704 8.540 1.00 37.19 193 LEU A N 1
ATOM 1535 C CA . LEU A 1 193 ? -25.613 -2.909 8.805 1.00 37.19 193 LEU A CA 1
ATOM 1536 C C . LEU A 1 193 ? -26.897 -3.738 8.993 1.00 37.19 193 LEU A C 1
ATOM 1538 O O . LEU A 1 193 ? -27.933 -3.166 9.311 1.00 37.19 193 LEU A O 1
ATOM 1542 N N . SER A 1 194 ? -26.868 -5.073 8.906 1.00 36.75 194 SER A N 1
ATOM 1543 C CA . SER A 1 194 ? -28.091 -5.878 9.095 1.00 36.75 194 SER A CA 1
ATOM 1544 C C . SER A 1 194 ? -28.500 -6.116 10.558 1.00 36.75 194 SER A C 1
ATOM 1546 O O . SER A 1 194 ? -29.422 -6.886 10.817 1.00 36.75 194 SER A O 1
ATOM 1548 N N . LYS A 1 195 ? -27.883 -5.438 11.539 1.00 38.59 195 LYS A N 1
ATOM 1549 C CA . LYS A 1 195 ? -28.379 -5.410 12.928 1.00 38.59 195 LYS A CA 1
ATOM 1550 C C . LYS A 1 195 ? -28.183 -4.049 13.602 1.00 38.59 195 LYS A C 1
ATOM 1552 O O . LYS A 1 195 ? -27.405 -3.955 14.545 1.00 38.59 195 LYS A O 1
ATOM 1557 N N . LYS A 1 196 ? -28.885 -3.008 13.132 1.00 38.00 196 LYS A N 1
ATOM 1558 C CA . LYS A 1 196 ? -29.448 -1.899 13.949 1.00 38.00 196 LYS A CA 1
ATOM 1559 C C . LYS A 1 196 ? -29.969 -0.769 13.050 1.00 38.00 196 LYS A C 1
ATOM 1561 O O . LYS A 1 196 ? -29.361 0.289 12.968 1.00 38.00 196 LYS A O 1
ATOM 1566 N N . SER A 1 197 ? -31.111 -0.970 12.407 1.00 33.34 197 SER A N 1
ATOM 1567 C CA . SER A 1 197 ? -31.943 0.151 11.945 1.00 33.34 197 SER A CA 1
ATOM 1568 C C . SER A 1 197 ? -33.346 -0.330 11.583 1.00 33.34 197 SER A C 1
ATOM 1570 O O . SER A 1 197 ? -33.794 -0.155 10.459 1.00 33.34 197 SER A O 1
ATOM 1572 N N . ASP A 1 198 ? -34.040 -0.913 12.558 1.00 35.88 198 ASP A N 1
ATOM 1573 C CA . ASP A 1 198 ? -35.486 -0.722 12.663 1.00 35.88 198 ASP A CA 1
ATOM 1574 C C . ASP A 1 198 ? -35.702 0.326 13.756 1.00 35.88 198 ASP A C 1
ATOM 1576 O O . ASP A 1 198 ? -35.938 -0.011 14.913 1.00 35.88 198 ASP A O 1
ATOM 1580 N N . ALA A 1 199 ? -35.507 1.600 13.411 1.00 31.39 199 ALA A N 1
ATOM 1581 C CA . ALA A 1 199 ? -36.110 2.726 14.121 1.00 31.39 199 ALA A CA 1
ATOM 1582 C C . ALA A 1 199 ? -35.871 4.038 13.359 1.00 31.39 199 ALA A C 1
ATOM 1584 O O . ALA A 1 199 ? -34.763 4.562 13.342 1.00 31.39 199 ALA A O 1
ATOM 1585 N N . GLN A 1 200 ? -36.979 4.563 12.830 1.00 31.72 200 GLN A N 1
ATOM 1586 C CA . GLN A 1 200 ? -37.274 5.972 12.535 1.00 31.72 200 GLN A CA 1
ATOM 1587 C C . GLN A 1 200 ? -36.549 6.595 11.325 1.00 31.72 200 GLN A C 1
ATOM 1589 O O . GLN A 1 200 ? -35.374 6.919 11.373 1.00 31.72 200 GLN A O 1
ATOM 1594 N N . SER A 1 201 ? -37.192 6.678 10.154 1.00 28.62 201 SER A N 1
ATOM 1595 C CA . SER A 1 201 ? -38.333 7.554 9.800 1.00 28.62 201 SER A CA 1
ATOM 1596 C C . SER A 1 201 ? -37.952 9.033 9.713 1.00 28.62 201 SER A C 1
ATOM 1598 O O . SER A 1 201 ? -37.730 9.660 10.744 1.00 28.62 201 SER A O 1
ATOM 1600 N N . GLY A 1 202 ? -38.048 9.606 8.507 1.00 27.22 202 GLY A N 1
ATOM 1601 C CA . GLY A 1 202 ? -38.443 11.011 8.358 1.00 27.22 202 GLY A CA 1
ATOM 1602 C C . GLY A 1 202 ? -37.713 11.848 7.304 1.00 27.22 202 GLY A C 1
ATOM 1603 O O . GLY A 1 202 ? -36.832 12.614 7.654 1.00 27.22 202 GLY A O 1
ATOM 1604 N N . THR A 1 203 ? -38.182 11.745 6.056 1.00 27.36 203 THR A N 1
ATOM 1605 C CA . THR A 1 203 ? -38.566 12.846 5.133 1.00 27.36 203 THR A CA 1
ATOM 1606 C C . THR A 1 203 ? -37.636 14.024 4.762 1.00 27.36 203 THR A C 1
ATOM 1608 O O . THR A 1 203 ? -37.256 14.839 5.594 1.00 27.36 203 THR A O 1
ATOM 1611 N N . SER A 1 204 ? -37.559 14.191 3.429 1.00 29.62 204 SER A N 1
ATOM 1612 C CA . SER A 1 204 ? -37.718 15.417 2.610 1.00 29.62 204 SER A CA 1
ATOM 1613 C C . SER A 1 204 ? -36.506 16.265 2.193 1.00 29.62 204 SER A C 1
ATOM 1615 O O . SER A 1 204 ? -35.957 17.047 2.958 1.00 29.62 204 SER A O 1
ATOM 1617 N N . ASP A 1 205 ? -36.203 16.133 0.893 1.00 29.53 205 ASP A N 1
ATOM 1618 C CA . ASP A 1 205 ? -36.152 17.164 -0.160 1.00 29.53 205 ASP A CA 1
ATOM 1619 C C . ASP A 1 205 ? -35.538 18.545 0.139 1.00 29.53 205 ASP A C 1
ATOM 1621 O O . ASP A 1 205 ? -36.099 19.351 0.878 1.00 29.53 205 ASP A O 1
ATOM 1625 N N . ASN A 1 206 ? -34.508 18.919 -0.635 1.00 30.30 206 ASN A N 1
ATOM 1626 C CA . ASN A 1 206 ? -34.714 19.891 -1.718 1.00 30.30 206 ASN A CA 1
ATOM 1627 C C . ASN A 1 206 ? -33.510 20.060 -2.659 1.00 30.30 206 ASN A C 1
ATOM 1629 O O . ASN A 1 206 ? -32.350 20.124 -2.260 1.00 30.30 206 ASN A O 1
ATOM 1633 N N . VAL A 1 207 ? -33.873 20.192 -3.932 1.00 33.25 207 VAL A N 1
ATOM 1634 C CA . VAL A 1 207 ? -33.076 20.529 -5.112 1.00 33.25 207 VAL A CA 1
ATOM 1635 C C . VAL A 1 207 ? -32.658 22.002 -5.076 1.00 33.25 207 VAL A C 1
ATOM 1637 O O . VAL A 1 207 ? -33.476 22.862 -4.744 1.00 33.25 207 VAL A O 1
ATOM 1640 N N . ARG A 1 208 ? -31.435 22.319 -5.525 1.00 30.45 208 ARG A N 1
ATOM 1641 C CA . ARG A 1 208 ? -31.173 23.597 -6.205 1.00 30.45 208 ARG A CA 1
ATOM 1642 C C . ARG A 1 208 ? -29.966 23.548 -7.144 1.00 30.45 208 ARG A C 1
ATOM 1644 O O . ARG A 1 208 ? -28.866 23.162 -6.770 1.00 30.45 208 ARG A O 1
ATOM 1651 N N . GLU A 1 209 ? -30.263 23.960 -8.365 1.00 31.33 209 GLU A N 1
ATOM 1652 C CA . GLU A 1 209 ? -29.447 24.117 -9.566 1.00 31.33 209 GLU A CA 1
ATOM 1653 C C . GLU A 1 209 ? -28.814 25.525 -9.606 1.00 31.33 209 GLU A C 1
ATOM 1655 O O . GLU A 1 209 ? -29.457 26.478 -9.162 1.00 31.33 209 GLU A O 1
ATOM 1660 N N . ALA A 1 210 ? -27.596 25.657 -10.151 1.00 28.83 210 ALA A N 1
ATOM 1661 C CA . ALA A 1 210 ? -27.021 26.877 -10.760 1.00 28.83 210 ALA A CA 1
ATOM 1662 C C . ALA A 1 210 ? -25.638 26.517 -11.363 1.00 28.83 210 ALA A C 1
ATOM 1664 O O . ALA A 1 210 ? -24.721 26.171 -10.626 1.00 28.83 210 ALA A O 1
ATOM 1665 N N . THR A 1 211 ? -25.518 26.265 -12.672 1.00 27.59 211 THR A N 1
ATOM 1666 C CA . THR A 1 211 ? -25.195 27.197 -13.784 1.00 27.59 211 THR A CA 1
ATOM 1667 C C . THR A 1 211 ? -23.809 27.861 -13.743 1.00 27.59 211 THR A C 1
ATOM 1669 O O . THR A 1 211 ? -23.606 28.816 -13.004 1.00 27.59 211 THR A O 1
ATOM 1672 N N . GLY A 1 212 ? -22.934 27.401 -14.652 1.00 27.89 212 GLY A N 1
ATOM 1673 C CA . GLY A 1 212 ? -22.293 28.217 -15.700 1.00 27.89 212 GLY A CA 1
ATOM 1674 C C . GLY A 1 212 ? -21.073 29.081 -15.355 1.00 27.89 212 GLY A C 1
ATOM 1675 O O . GLY A 1 212 ? -21.217 30.083 -14.667 1.00 27.89 212 GLY A O 1
ATOM 1676 N N . ALA A 1 213 ? -19.920 28.751 -15.955 1.00 28.47 213 ALA A N 1
ATOM 1677 C CA . ALA A 1 213 ? -19.058 29.681 -16.708 1.00 28.47 213 ALA A CA 1
ATOM 1678 C C . ALA A 1 213 ? -17.855 28.925 -17.318 1.00 28.47 213 ALA A C 1
ATOM 1680 O O . ALA A 1 213 ? -17.014 28.389 -16.595 1.00 28.47 213 ALA A O 1
ATOM 1681 N N . GLU A 1 214 ? -17.808 28.875 -18.651 1.00 33.41 214 GLU A N 1
ATOM 1682 C CA . GLU A 1 214 ? -16.611 28.610 -19.461 1.00 33.41 214 GLU A CA 1
ATOM 1683 C C . GLU A 1 214 ? -15.694 29.840 -19.453 1.00 33.41 214 GLU A C 1
ATOM 1685 O O . GLU A 1 214 ? -16.207 30.954 -19.486 1.00 33.41 214 GLU A O 1
ATOM 1690 N N . GLU A 1 215 ? -14.370 29.638 -19.481 1.00 31.17 215 GLU A N 1
ATOM 1691 C CA . GLU A 1 215 ? -13.463 30.433 -20.328 1.00 31.17 215 GLU A CA 1
ATOM 1692 C C . GLU A 1 215 ? -12.048 29.814 -20.422 1.00 31.17 215 GLU A C 1
ATOM 1694 O O . GLU A 1 215 ? -11.384 29.533 -19.422 1.00 31.17 215 GLU A O 1
ATOM 1699 N N . ASP A 1 216 ? -11.654 29.581 -21.677 1.00 30.58 216 ASP A N 1
ATOM 1700 C CA . ASP A 1 216 ? -10.334 29.622 -22.317 1.00 30.58 216 ASP A CA 1
ATOM 1701 C C . ASP A 1 216 ? -9.074 29.063 -21.631 1.00 30.58 216 ASP A C 1
ATOM 1703 O O . ASP A 1 216 ? -8.494 29.630 -20.700 1.00 30.58 216 ASP A O 1
ATOM 1707 N N . ARG A 1 217 ? -8.503 28.020 -22.258 1.00 35.56 217 ARG A N 1
ATOM 1708 C CA . ARG A 1 217 ? -7.068 27.715 -22.165 1.00 35.56 217 ARG A CA 1
ATOM 1709 C C . ARG A 1 217 ? -6.420 27.592 -23.535 1.00 35.56 217 ARG A C 1
ATOM 1711 O O . ARG A 1 217 ? -6.680 26.674 -24.301 1.00 35.56 217 ARG A O 1
ATOM 1718 N N . ASN A 1 218 ? -5.522 28.544 -23.737 1.00 29.86 218 ASN A N 1
ATOM 1719 C CA . ASN A 1 218 ? -4.565 28.706 -24.811 1.00 29.86 218 ASN A CA 1
ATOM 1720 C C . ASN A 1 218 ? -3.628 27.486 -24.916 1.00 29.86 218 ASN A C 1
ATOM 1722 O O . ASN A 1 218 ? -3.013 27.081 -23.923 1.00 29.86 218 ASN A O 1
ATOM 1726 N N . GLU A 1 219 ? -3.512 26.927 -26.117 1.00 36.75 219 GLU A N 1
ATOM 1727 C CA . GLU A 1 219 ? -2.553 25.883 -26.469 1.00 36.75 219 GLU A CA 1
ATOM 1728 C C . GLU A 1 219 ? -1.141 26.478 -26.515 1.00 36.75 219 GLU A C 1
ATOM 1730 O O . GLU A 1 219 ? -0.877 27.476 -27.188 1.00 36.75 219 GLU A O 1
ATOM 1735 N N . ARG A 1 220 ? -0.205 25.859 -25.794 1.00 30.50 220 ARG A N 1
ATOM 1736 C CA . ARG A 1 220 ? 1.224 26.086 -25.995 1.00 30.50 220 ARG A CA 1
ATOM 1737 C C . ARG A 1 220 ? 1.907 24.730 -26.027 1.00 30.50 220 ARG A C 1
ATOM 1739 O O . ARG A 1 220 ? 2.118 24.108 -24.989 1.00 30.50 220 ARG A O 1
ATOM 1746 N N . GLU A 1 221 ? 2.184 24.270 -27.241 1.00 39.00 221 GLU A N 1
ATOM 1747 C CA . GLU A 1 221 ? 3.129 23.193 -27.505 1.00 39.00 221 GLU A CA 1
ATOM 1748 C C . GLU A 1 221 ? 4.485 23.599 -26.921 1.00 39.00 221 GLU A C 1
ATOM 1750 O O . GLU A 1 221 ? 5.095 24.581 -27.348 1.00 39.00 221 GLU A O 1
ATOM 1755 N N . GLU A 1 222 ? 4.940 22.866 -25.910 1.00 33.34 222 GLU A N 1
ATOM 1756 C CA . GLU A 1 222 ? 6.288 22.997 -25.375 1.00 33.34 222 GLU A CA 1
ATOM 1757 C C . GLU A 1 222 ? 7.025 21.692 -25.674 1.00 33.34 222 GLU A C 1
ATOM 1759 O O . GLU A 1 222 ? 6.634 20.598 -25.260 1.00 33.34 222 GLU A O 1
ATOM 1764 N N . SER A 1 223 ? 8.046 21.830 -26.511 1.00 35.66 223 SER A N 1
ATOM 1765 C CA . SER A 1 223 ? 8.886 20.774 -27.049 1.00 35.66 223 SER A CA 1
ATOM 1766 C C . SER A 1 223 ? 9.606 19.986 -25.949 1.00 35.66 223 SER A C 1
ATOM 1768 O O . SER A 1 223 ? 10.159 20.540 -24.999 1.00 35.66 223 SER A O 1
ATOM 1770 N N . LEU A 1 224 ? 9.623 18.661 -26.106 1.00 32.44 224 LEU A N 1
ATOM 1771 C CA . LEU A 1 224 ? 10.368 17.722 -25.264 1.00 32.44 224 LEU A CA 1
ATOM 1772 C C . LEU A 1 224 ? 11.888 17.958 -25.399 1.00 32.44 224 LEU A C 1
ATOM 1774 O O . LEU A 1 224 ? 12.380 18.025 -26.528 1.00 32.44 224 LEU A O 1
ATOM 1778 N N . PRO A 1 225 ? 12.662 18.045 -24.298 1.00 35.22 225 PRO A N 1
ATOM 1779 C CA . PRO A 1 225 ? 14.115 18.124 -24.379 1.00 35.22 225 PRO A CA 1
ATOM 1780 C C . PRO A 1 225 ? 14.754 16.739 -24.591 1.00 35.22 225 PRO A C 1
ATOM 1782 O O . PRO A 1 225 ? 14.188 15.702 -24.246 1.00 35.22 225 PRO A O 1
ATOM 1785 N N . ALA A 1 226 ? 15.964 16.769 -25.152 1.00 43.34 226 ALA A N 1
ATOM 1786 C CA . ALA A 1 226 ? 16.776 15.695 -25.734 1.00 43.34 226 ALA A CA 1
ATOM 1787 C C . ALA A 1 226 ? 17.280 14.570 -24.786 1.00 43.34 226 ALA A C 1
ATOM 1789 O O . ALA A 1 226 ? 18.384 14.067 -24.966 1.00 43.34 226 ALA A O 1
ATOM 1790 N N . ASP A 1 227 ? 16.483 14.149 -23.801 1.00 51.31 227 ASP A N 1
ATOM 1791 C CA . ASP A 1 227 ? 16.818 13.081 -22.834 1.00 51.31 227 ASP A CA 1
ATOM 1792 C C . ASP A 1 227 ? 16.263 11.691 -23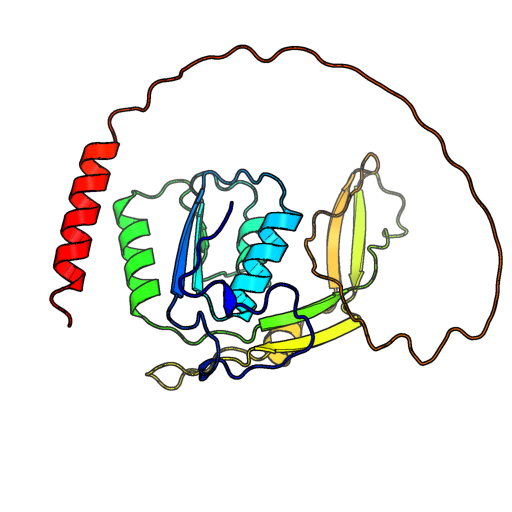.232 1.00 51.31 227 ASP A C 1
ATOM 1794 O O . ASP A 1 227 ? 16.542 10.690 -22.565 1.00 51.31 227 ASP A O 1
ATOM 1798 N N . SER A 1 228 ? 15.465 11.588 -24.308 1.00 55.31 228 SER A N 1
ATOM 1799 C CA . SER A 1 228 ? 14.796 10.322 -24.668 1.00 55.31 228 SER A CA 1
ATOM 1800 C C . SER A 1 228 ? 15.754 9.276 -25.240 1.00 55.31 228 SER A C 1
ATOM 1802 O O . SER A 1 228 ? 15.595 8.090 -24.973 1.00 55.31 228 SER A O 1
ATOM 1804 N N . GLU A 1 229 ? 16.792 9.697 -25.963 1.00 53.69 229 GLU A N 1
ATOM 1805 C CA . GLU A 1 229 ? 17.712 8.782 -26.649 1.00 53.69 229 GLU A CA 1
ATOM 1806 C C . GLU A 1 229 ? 18.618 8.026 -25.659 1.00 53.69 229 GLU A C 1
ATOM 1808 O O . GLU A 1 229 ? 18.925 6.843 -25.830 1.00 53.69 229 GLU A O 1
ATOM 1813 N N . GLN A 1 230 ? 18.984 8.678 -24.552 1.00 50.28 230 GLN A N 1
ATOM 1814 C CA . GLN A 1 230 ? 19.789 8.067 -23.496 1.00 50.28 230 GLN A CA 1
ATOM 1815 C C . GLN A 1 230 ? 18.955 7.128 -22.610 1.00 50.28 230 GLN A C 1
ATOM 1817 O O . GLN A 1 230 ? 19.455 6.089 -22.172 1.00 50.28 230 GLN A O 1
ATOM 1822 N N . ALA A 1 231 ? 17.670 7.445 -22.412 1.00 48.31 231 ALA A N 1
ATOM 1823 C CA . ALA A 1 231 ? 16.713 6.569 -21.743 1.00 48.31 231 ALA A CA 1
ATOM 1824 C C . ALA A 1 231 ? 16.389 5.321 -22.585 1.00 48.31 231 ALA A C 1
ATOM 1826 O O . ALA A 1 231 ? 16.380 4.211 -22.055 1.00 48.31 231 ALA A O 1
ATOM 1827 N N . GLU A 1 232 ? 16.202 5.475 -23.899 1.00 60.84 232 GLU A N 1
ATOM 1828 C CA . GLU A 1 232 ? 15.955 4.354 -24.814 1.00 60.84 232 GLU A CA 1
ATOM 1829 C C . GLU A 1 232 ? 17.146 3.399 -24.904 1.00 60.84 232 GLU A C 1
ATOM 1831 O O . GLU A 1 232 ? 16.963 2.181 -24.883 1.00 60.84 232 GLU A O 1
ATOM 1836 N N . LYS A 1 233 ? 18.377 3.924 -24.947 1.00 65.06 233 LYS A N 1
ATOM 1837 C CA . LYS A 1 233 ? 19.585 3.090 -24.946 1.00 65.06 233 LYS A CA 1
ATOM 1838 C C . LYS A 1 233 ? 19.699 2.253 -23.668 1.00 65.06 233 LYS A C 1
ATOM 1840 O O . LYS A 1 233 ? 20.014 1.069 -23.734 1.00 65.06 233 LYS A O 1
ATOM 1845 N N . TYR A 1 234 ? 19.402 2.849 -22.515 1.00 57.66 234 TYR A N 1
ATOM 1846 C CA . TYR A 1 234 ? 19.456 2.152 -21.231 1.00 57.66 234 TYR A CA 1
ATOM 1847 C C . TYR A 1 234 ? 18.342 1.099 -21.082 1.00 57.66 234 TYR A C 1
ATOM 1849 O O . TYR A 1 234 ? 18.586 0.035 -20.516 1.00 57.66 234 TYR A O 1
ATOM 1857 N N . LEU A 1 235 ? 17.143 1.353 -21.626 1.00 54.53 235 LEU A N 1
ATOM 1858 C CA . LEU A 1 235 ? 16.049 0.374 -21.650 1.00 54.53 235 LEU A CA 1
ATOM 1859 C C . LEU A 1 235 ? 16.396 -0.858 -22.501 1.00 54.53 235 LEU A C 1
ATOM 1861 O O . LEU A 1 235 ? 16.180 -1.977 -22.042 1.00 54.53 235 LEU A O 1
ATOM 1865 N N . ARG A 1 236 ? 17.026 -0.675 -23.671 1.00 66.81 236 ARG A N 1
ATOM 1866 C CA . ARG A 1 236 ? 17.497 -1.800 -24.505 1.00 66.81 236 ARG A CA 1
ATOM 1867 C C . ARG A 1 236 ? 18.598 -2.620 -23.827 1.00 66.81 236 ARG A C 1
ATOM 1869 O O . ARG A 1 236 ? 18.588 -3.846 -23.899 1.00 66.81 236 ARG A O 1
ATOM 1876 N N . ASP A 1 237 ? 19.518 -1.960 -23.124 1.00 67.69 237 ASP A N 1
ATOM 1877 C CA . ASP A 1 237 ? 20.571 -2.643 -22.359 1.00 67.69 237 ASP A CA 1
ATOM 1878 C C . ASP A 1 237 ? 20.011 -3.418 -21.145 1.00 67.69 237 ASP A C 1
ATOM 1880 O O . ASP A 1 237 ? 20.625 -4.384 -20.686 1.00 67.69 237 ASP A O 1
ATOM 1884 N N . LEU A 1 238 ? 18.853 -3.010 -20.611 1.00 55.09 238 LEU A N 1
ATOM 1885 C CA . LEU A 1 238 ? 18.135 -3.714 -19.542 1.00 55.09 238 LEU A CA 1
ATOM 1886 C C . LEU A 1 238 ? 17.380 -4.943 -20.058 1.00 55.09 238 LEU A C 1
ATOM 1888 O O . LEU A 1 238 ? 17.449 -5.992 -19.420 1.00 55.09 238 LEU A O 1
ATOM 1892 N N . GLU A 1 239 ? 16.713 -4.836 -21.209 1.00 64.94 239 GLU A N 1
ATOM 1893 C CA . GLU A 1 239 ? 16.055 -5.969 -21.877 1.00 64.94 239 GLU A CA 1
ATOM 1894 C C . GLU A 1 239 ? 17.067 -7.081 -22.190 1.00 64.94 239 GLU A C 1
ATOM 1896 O O . GLU A 1 239 ? 16.863 -8.233 -21.811 1.00 64.94 239 GLU A O 1
ATOM 1901 N N . ALA A 1 240 ? 18.237 -6.720 -22.729 1.00 62.19 240 ALA A N 1
ATOM 1902 C CA . ALA A 1 240 ? 19.312 -7.670 -23.016 1.00 62.19 240 ALA A CA 1
ATOM 1903 C C . ALA A 1 240 ? 19.883 -8.369 -21.765 1.00 62.19 240 ALA A C 1
ATOM 1905 O O . ALA A 1 240 ? 20.425 -9.467 -21.863 1.00 62.19 240 ALA A O 1
ATOM 1906 N N . LYS A 1 241 ? 19.785 -7.754 -20.578 1.00 56.44 241 LYS A N 1
ATOM 1907 C CA . LYS A 1 241 ? 20.224 -8.370 -19.312 1.00 56.44 241 LYS A CA 1
ATOM 1908 C C . LYS A 1 241 ? 19.168 -9.283 -18.697 1.00 56.44 241 LYS A C 1
ATOM 1910 O O . LYS A 1 241 ? 19.531 -10.179 -17.938 1.00 56.44 241 LYS A O 1
ATOM 1915 N N . LEU A 1 242 ? 17.892 -9.059 -18.999 1.00 45.59 242 LEU A N 1
ATOM 1916 C CA . LEU A 1 242 ? 16.789 -9.891 -18.522 1.00 45.59 242 LEU A CA 1
ATOM 1917 C C . LEU A 1 242 ? 16.691 -11.210 -19.308 1.00 45.59 242 LEU A C 1
ATOM 1919 O O . LEU A 1 242 ? 16.423 -12.239 -18.694 1.00 45.59 242 LEU A O 1
ATOM 1923 N N . ASP A 1 243 ? 17.027 -11.210 -20.602 1.00 45.03 243 ASP A N 1
ATOM 1924 C CA . ASP A 1 243 ? 17.043 -12.416 -21.455 1.00 45.03 243 ASP A CA 1
ATOM 1925 C C . ASP A 1 243 ? 18.205 -13.390 -21.167 1.00 45.03 243 ASP A C 1
ATOM 1927 O O . ASP A 1 243 ? 18.200 -14.528 -21.623 1.00 45.03 243 ASP A O 1
ATOM 1931 N N . VAL A 1 244 ? 19.214 -12.985 -20.390 1.00 46.44 244 VAL A N 1
ATOM 1932 C CA . VAL A 1 244 ? 20.358 -13.853 -20.025 1.00 46.44 244 VAL A CA 1
ATOM 1933 C C . VAL A 1 244 ? 20.071 -14.684 -18.760 1.00 46.44 244 VAL A C 1
ATOM 1935 O O . VAL A 1 244 ? 20.877 -15.526 -18.369 1.00 46.44 244 VAL A O 1
ATOM 1938 N N . VAL A 1 245 ? 18.921 -14.467 -18.111 1.00 44.75 245 VAL A N 1
ATOM 1939 C CA . VAL A 1 245 ? 18.536 -15.118 -16.841 1.00 44.75 245 VAL A CA 1
ATOM 1940 C C . VAL A 1 245 ? 17.364 -16.107 -17.012 1.00 44.75 245 VAL A C 1
ATOM 1942 O O . VAL A 1 245 ? 16.938 -16.720 -16.034 1.00 44.75 245 VAL A O 1
ATOM 1945 N N . SER A 1 246 ? 16.858 -16.302 -18.236 1.00 39.78 246 SER A N 1
ATOM 1946 C CA . SER A 1 246 ? 15.889 -17.362 -18.578 1.00 39.78 246 SER A CA 1
ATOM 1947 C C . SER A 1 246 ? 16.579 -18.668 -18.955 1.00 39.78 246 SER A C 1
ATOM 1949 O O . SER A 1 246 ? 16.117 -19.729 -18.482 1.00 39.78 246 SER A O 1
#

Secondary structure (DSSP, 8-state):
-----TTGGGS--S--S--B-GGG-TTTT-EEEEEE-S--SSHHHHHHHHHHHHHTTPEEEEEESS-TTHHHHHHHTT--SS--TTEEE-SS--HHHHHHHHHHHHHT----PPEEEEEEPPPEE-SS--SEEEEEEEEEEEEEEEPPPB-TTSPBPPPHHHHHTT--EEEEEEESSS-----------SSS-TTS--S-----------------------PPPS-HHHHHHHHHHHHHHHTT--

Foldseek 3Di:
DDDDDDPPVPQPQPDPDAAAELVPQQQLVAEEEAEECQDDDPLLVLLSVLLSCVLSNYQYAYEHQNPHNPVSVQVSRVHDDDDRLRYHHNPPDDPVVVVVSNVCSSVQSDKFEFRKAWDKAPWDWDPDDDQKTKTKIFTPDMDGSYHIGADPVRDTHHYPCRRCVPPGMDIDIDGPPPDDDPDHHDDDDPPPPPPDDPDDDDDDDDDDDDDDDDDDDDDDDDDDDDPVVVVVVVVVVVVVVVVVVD